Protein AF-A0AAV8W2C3-F1 (afdb_monomer_lite)

Sequence (269 aa):
MAPGVILVRCALLLMLLPLCRARSKSESPAANNFQVVFINMANNSYRTVYAFAREMYPKTVKTDIQYGTAGFRTRATNLEYVMYRMGLLAVLRARYKKAVIGVMITASHNPEPDNGVKLVDPHGEMLEQSWEAWATKFANVADNKLEDTINELIKEYNITNMNDRVEILVGKDTRPSSPHLAKSVMDGVLALSGKPIDFGIVTTPQLHYFVVCRNTRGVYGHPSEDGYYKKLTTAFKKIRGSNFTNGNYTNRLAYDGANGVGAKKGQVP

pLDDT: mean 83.83, std 23.49, range [25.92, 98.88]

Foldseek 3Di:
DDDDDDDDDDDDDDDDDDDDDDDDDDDDDPPPPPPPPDDDPPDPDLVVLLVCLCPPPAQPDQDFFAQDPAGTKDFLVRCLSLLLLVLQLQLLLCLLLVAEKEKEKAPVPDDLRMIGIFIADQQLDGPDPVCSVLSRCSNNDHSVCNVVSSVVSCVVSVRPPLVDAHEYEYEYKDRPSTVSSSVSSCNSNVSSNYHYDYLYHDDSVLRSQLSNCRRVVQPSWDSHLVGVCCVVVVVVCVVCDPDCADVPDHVDDDDDCVPMSSVVSVPDD

Secondary structure (DSSP, 8-state):
----------------PPPP--------TTSTTSS-S-S---S--THHHHHHHHHHS-----S----BTTBEEEEGGG-HHHHHHHHHHHHHHHHHHTS-EEEEE--TTS-TTEEEEEEE-TTSPBPPHHHHHHHHHHHHS-GGGHHHHHHHHHHHTT---TTS--EEEEEE-S-TTHHHHHHHHHHHHHHTT-EEEEEEE--HHHHHHHHHHHHTTTSS--SSHHHHHHHHHHHHHHHH-S-S-BTTB-S------TTSHHHHHHS--

InterPro domains:
  IPR005844 Alpha-D-phosphohexomutase, alpha/beta/alpha domain I [PF02878] (94-133)
  IPR005844 Alpha-D-phosphohexomutase, alpha/beta/alpha domain I [PF02878] (163-215)
  IPR016055 Alpha-D-phosphohexomutase, alpha/beta/alpha I/II/III [SSF53738] (55-146)
  IPR016055 Alpha-D-phosphohexomutase, alpha/beta/alpha I/II/III [SSF53738] (124-241)
  IPR016066 Alpha-D-phosphohexomutase, conserved site [PS00710] (102-111)

Radius of gyration: 22.87 Å; chains: 1; bounding box: 63×59×68 Å

Structure (mmCIF, N/CA/C/O backbone):
data_AF-A0AAV8W2C3-F1
#
_entry.id   AF-A0AAV8W2C3-F1
#
loop_
_atom_site.group_PDB
_atom_site.id
_atom_site.type_symbol
_atom_site.label_atom_id
_atom_site.label_alt_id
_atom_site.label_comp_id
_atom_site.label_asym_id
_atom_site.label_entity_id
_atom_site.label_seq_id
_atom_site.pdbx_PDB_ins_code
_atom_site.Cartn_x
_atom_site.Cartn_y
_atom_site.Cartn_z
_atom_site.occupancy
_atom_site.B_iso_or_equiv
_atom_site.auth_seq_id
_atom_site.auth_comp_id
_atom_site.auth_asym_id
_atom_site.auth_atom_id
_atom_site.pdbx_PDB_model_num
ATOM 1 N N . MET A 1 1 ? 40.815 -19.827 33.844 1.00 40.56 1 MET A N 1
ATOM 2 C CA . MET A 1 1 ? 39.655 -18.955 33.560 1.00 40.56 1 MET A CA 1
ATOM 3 C C . MET A 1 1 ? 38.747 -19.695 32.597 1.00 40.56 1 MET A C 1
ATOM 5 O O . MET A 1 1 ? 39.234 -20.183 31.587 1.00 40.56 1 MET A O 1
ATOM 9 N N . ALA A 1 2 ? 37.489 -19.888 32.988 1.00 30.86 2 ALA A N 1
ATOM 10 C CA . ALA A 1 2 ? 36.480 -20.622 32.230 1.00 30.86 2 ALA A CA 1
ATOM 11 C C . ALA A 1 2 ? 36.036 -19.859 30.952 1.00 30.86 2 ALA A C 1
ATOM 13 O O . ALA A 1 2 ? 36.289 -18.657 30.858 1.00 30.86 2 ALA A O 1
ATOM 14 N N . PRO A 1 3 ? 35.410 -20.551 29.979 1.00 43.41 3 PRO A N 1
ATOM 15 C CA . PRO A 1 3 ? 35.260 -20.127 28.586 1.00 43.41 3 PRO A CA 1
ATOM 16 C C . PRO A 1 3 ? 33.881 -19.511 28.279 1.00 43.41 3 PRO A C 1
ATOM 18 O O . PRO A 1 3 ? 32.925 -19.701 29.025 1.00 43.41 3 PRO A O 1
ATOM 21 N N . GLY A 1 4 ? 33.755 -18.835 27.132 1.00 29.20 4 GLY A N 1
ATOM 22 C CA . GLY A 1 4 ? 32.479 -18.352 26.591 1.00 29.20 4 GLY A CA 1
ATOM 23 C C . GLY A 1 4 ? 32.342 -18.694 25.109 1.00 29.20 4 GLY A C 1
ATOM 24 O O . GLY A 1 4 ? 32.681 -17.885 24.252 1.00 29.20 4 GLY A O 1
ATOM 25 N N . VAL A 1 5 ? 31.864 -19.904 24.810 1.00 33.84 5 VAL A N 1
ATOM 26 C CA . VAL A 1 5 ? 31.468 -20.336 23.460 1.00 33.84 5 VAL A CA 1
ATOM 27 C C . VAL A 1 5 ? 29.953 -20.185 23.357 1.00 33.84 5 VAL A C 1
ATOM 29 O O . VAL A 1 5 ? 29.208 -20.859 24.067 1.00 33.84 5 VAL A O 1
ATOM 32 N N . ILE A 1 6 ? 29.497 -19.280 22.491 1.00 30.14 6 ILE A N 1
ATOM 33 C CA . ILE A 1 6 ? 28.076 -19.069 22.200 1.00 30.14 6 ILE A CA 1
ATOM 34 C C . ILE A 1 6 ? 27.626 -20.116 21.179 1.00 30.14 6 ILE A C 1
ATOM 36 O O . ILE A 1 6 ? 28.132 -20.193 20.060 1.00 30.14 6 ILE A O 1
ATOM 40 N N . LEU A 1 7 ? 26.670 -20.935 21.609 1.00 26.36 7 LEU A N 1
ATOM 41 C CA . LEU A 1 7 ? 26.067 -22.031 20.868 1.00 26.36 7 LEU A CA 1
ATOM 42 C C . LEU A 1 7 ? 25.092 -21.487 19.806 1.00 26.36 7 LEU A C 1
ATOM 44 O O . LEU A 1 7 ? 24.036 -20.945 20.131 1.00 26.36 7 LEU A O 1
ATOM 48 N N . VAL A 1 8 ? 25.423 -21.677 18.531 1.00 29.45 8 VAL A N 1
ATOM 49 C CA . VAL A 1 8 ? 24.505 -21.504 17.397 1.00 29.45 8 VAL A CA 1
ATOM 50 C C . VAL A 1 8 ? 23.557 -22.705 17.366 1.00 29.45 8 VAL A C 1
ATOM 52 O O . VAL A 1 8 ? 23.970 -23.816 17.044 1.00 29.45 8 VAL A O 1
ATOM 55 N N . ARG A 1 9 ? 22.273 -22.510 17.688 1.00 27.95 9 ARG A N 1
ATOM 56 C CA . ARG A 1 9 ? 21.230 -23.515 17.424 1.00 27.95 9 ARG A CA 1
ATOM 57 C C . ARG A 1 9 ? 20.623 -23.288 16.040 1.00 27.95 9 ARG A C 1
ATOM 59 O O . ARG A 1 9 ? 19.659 -22.549 15.883 1.00 27.95 9 ARG A O 1
ATOM 66 N N . CYS A 1 10 ? 21.194 -23.976 15.055 1.00 27.70 10 CYS A N 1
ATOM 67 C CA . CYS A 1 10 ? 20.501 -24.415 13.847 1.00 27.70 10 CYS A CA 1
ATOM 68 C C . CYS A 1 10 ? 19.882 -25.795 14.122 1.00 27.70 10 CYS A C 1
ATOM 70 O O . CYS A 1 10 ? 20.614 -26.745 14.379 1.00 27.70 10 CYS A O 1
ATOM 72 N N . ALA A 1 11 ? 18.556 -25.914 14.062 1.00 29.22 11 ALA A N 1
ATOM 73 C CA . ALA A 1 11 ? 17.844 -27.179 13.854 1.00 29.22 11 ALA A CA 1
ATOM 74 C C . ALA A 1 11 ? 16.453 -26.830 13.290 1.00 29.22 11 ALA A C 1
ATOM 76 O O . ALA A 1 11 ? 15.662 -26.175 13.958 1.00 29.22 11 ALA A O 1
ATOM 77 N N . LEU A 1 12 ? 16.260 -26.949 11.976 1.00 28.77 12 LEU A N 1
ATOM 78 C CA . LEU A 1 12 ? 15.702 -28.127 11.298 1.00 28.77 12 LEU A CA 1
ATOM 79 C C . LEU A 1 12 ? 14.193 -28.287 11.572 1.00 28.77 12 LEU A C 1
ATOM 81 O O . LEU A 1 12 ? 13.792 -28.855 12.581 1.00 28.77 12 LEU A O 1
ATOM 85 N N . LEU A 1 13 ? 13.359 -27.822 10.637 1.00 25.92 13 LEU A N 1
ATOM 86 C CA . LEU A 1 13 ? 11.957 -28.235 10.543 1.00 25.92 13 LEU A CA 1
ATOM 87 C C . LEU A 1 13 ? 11.650 -28.599 9.084 1.00 25.92 13 LEU A C 1
ATOM 89 O O . LEU A 1 13 ? 11.197 -27.782 8.286 1.00 25.92 13 LEU A O 1
ATOM 93 N N . LEU A 1 14 ? 11.975 -29.844 8.741 1.00 29.61 14 LEU A N 1
ATOM 94 C CA . LEU A 1 14 ? 11.527 -30.541 7.541 1.00 29.61 14 LEU A CA 1
ATOM 95 C C . LEU A 1 14 ? 10.362 -31.449 7.953 1.00 29.61 14 LEU A C 1
ATOM 97 O O . LEU A 1 14 ? 10.526 -32.252 8.860 1.00 29.61 14 LEU A O 1
ATOM 101 N N . MET A 1 15 ? 9.242 -31.296 7.238 1.00 28.55 15 MET A N 1
ATOM 102 C CA . MET A 1 15 ? 8.177 -32.277 6.974 1.00 28.55 15 MET A CA 1
ATOM 103 C C . MET A 1 15 ? 7.511 -32.987 8.166 1.00 28.55 15 MET A C 1
ATOM 105 O O . MET A 1 15 ? 8.149 -33.726 8.898 1.00 28.55 15 MET A O 1
ATOM 109 N N . LEU A 1 16 ? 6.177 -32.890 8.244 1.00 30.34 16 LEU A N 1
ATOM 110 C CA . LEU A 1 16 ? 5.272 -34.050 8.162 1.00 30.34 16 LEU A CA 1
ATOM 111 C C . LEU A 1 16 ? 3.797 -33.592 8.126 1.00 30.34 16 LEU A C 1
ATOM 113 O O . LEU A 1 16 ? 3.342 -32.798 8.945 1.00 30.34 16 LEU A O 1
ATOM 117 N N . LEU A 1 17 ? 3.074 -34.102 7.126 1.00 28.89 17 LEU A N 1
ATOM 118 C CA . LEU A 1 17 ? 1.616 -34.042 6.956 1.00 28.89 17 LEU A CA 1
ATOM 119 C C . LEU A 1 17 ? 0.898 -34.809 8.088 1.00 28.89 17 LEU A C 1
ATOM 121 O O . LEU A 1 17 ? 1.463 -35.782 8.591 1.00 28.89 17 LEU A O 1
ATOM 125 N N . PRO A 1 18 ? -0.358 -34.478 8.452 1.00 35.47 18 PRO A N 1
ATOM 126 C CA . PRO A 1 18 ? -1.084 -35.241 9.457 1.00 35.47 18 PRO A CA 1
ATOM 127 C C . PRO A 1 18 ? -1.828 -36.430 8.829 1.00 35.47 18 PRO A C 1
ATOM 129 O O . PRO A 1 18 ? -2.772 -36.260 8.057 1.00 35.47 18 PRO A O 1
ATOM 132 N N . LEU A 1 19 ? -1.431 -37.644 9.219 1.00 29.66 19 LEU A N 1
ATOM 133 C CA . LEU A 1 19 ? -2.286 -38.829 9.178 1.00 29.66 19 LEU A CA 1
ATOM 134 C C . LEU A 1 19 ? -3.093 -38.915 10.479 1.00 29.66 19 LEU A C 1
ATOM 136 O O . LEU A 1 19 ? -2.596 -38.698 11.581 1.00 29.66 19 LEU A O 1
ATOM 140 N N . CYS A 1 20 ? -4.370 -39.223 10.312 1.00 29.64 20 CYS A N 1
ATOM 141 C CA . CYS A 1 20 ? -5.397 -39.314 11.335 1.00 29.64 20 CYS A CA 1
ATOM 142 C C . CYS A 1 20 ? -5.244 -40.583 12.203 1.00 29.64 20 CYS A C 1
ATOM 144 O O . CYS A 1 20 ? -5.208 -41.678 11.644 1.00 29.64 20 CYS A O 1
ATOM 146 N N . ARG A 1 21 ? -5.256 -40.472 13.545 1.00 29.25 21 ARG A N 1
ATOM 147 C CA . ARG A 1 21 ? -5.971 -41.405 14.453 1.00 29.25 21 ARG A CA 1
ATOM 148 C C . ARG A 1 21 ? -5.971 -40.941 15.915 1.00 29.25 21 ARG A C 1
ATOM 150 O O . ARG A 1 21 ? -4.997 -40.400 16.420 1.00 29.25 21 ARG A O 1
ATOM 157 N N . ALA A 1 22 ? -7.094 -41.197 16.579 1.00 32.50 22 ALA A N 1
ATOM 158 C CA . ALA A 1 22 ? -7.421 -40.832 17.953 1.00 32.50 22 ALA A CA 1
ATOM 159 C C . ALA A 1 22 ? -6.888 -41.818 19.016 1.00 32.50 22 ALA A C 1
ATOM 161 O O . ALA A 1 22 ? -6.968 -43.025 18.792 1.00 32.50 22 ALA A O 1
ATOM 162 N N . ARG A 1 23 ? -6.499 -41.316 20.207 1.00 29.81 23 ARG A N 1
ATOM 163 C CA . ARG A 1 23 ? -6.947 -41.807 21.540 1.00 29.81 23 ARG A CA 1
ATOM 164 C C . ARG A 1 23 ? -6.379 -41.003 22.735 1.00 29.81 23 ARG A C 1
ATOM 166 O O . ARG A 1 23 ? -5.178 -40.885 22.902 1.00 29.81 23 ARG A O 1
ATOM 173 N N . SER A 1 24 ? -7.319 -40.498 23.541 1.00 31.86 24 SER A N 1
ATOM 174 C CA . SER A 1 24 ? -7.427 -40.353 25.014 1.00 31.86 24 SER A CA 1
ATOM 175 C C . SER A 1 24 ? -6.227 -40.188 25.987 1.00 31.86 24 SER A C 1
ATOM 177 O O . SER A 1 24 ? -5.492 -41.143 26.216 1.00 31.86 24 SER A O 1
ATOM 179 N N . LYS A 1 25 ? -6.343 -39.079 26.757 1.00 33.38 25 LYS A N 1
ATOM 180 C CA . LYS A 1 25 ? -6.216 -38.839 28.230 1.00 33.38 25 LYS A CA 1
ATOM 181 C C . LYS A 1 25 ? -4.867 -38.454 28.900 1.00 33.38 25 LYS A C 1
ATOM 183 O O . LYS A 1 25 ? -3.906 -39.204 28.823 1.00 33.38 25 LYS A O 1
ATOM 188 N N . SER A 1 26 ? -4.971 -37.342 29.676 1.00 30.14 26 SER A N 1
ATOM 189 C CA . SER A 1 26 ? -4.211 -36.841 30.869 1.00 30.14 26 SER A CA 1
ATOM 190 C C . SER A 1 26 ? -2.708 -36.547 30.690 1.00 30.14 26 SER A C 1
ATOM 192 O O . SER A 1 26 ? -2.010 -37.406 30.186 1.00 30.14 26 SER A O 1
ATOM 194 N N . GLU A 1 27 ? -2.083 -35.413 31.055 1.00 30.78 27 GLU A N 1
ATOM 195 C CA . GLU A 1 27 ? -2.281 -34.347 32.066 1.00 30.78 27 GLU A CA 1
ATOM 196 C C . GLU A 1 27 ? -1.402 -33.106 31.724 1.00 30.78 27 GLU A C 1
ATOM 198 O O . GLU A 1 27 ? -0.325 -33.276 31.156 1.00 30.78 27 GLU A O 1
ATOM 203 N N . SER A 1 28 ? -1.830 -31.885 32.108 1.00 28.81 28 SER A N 1
ATOM 204 C CA . SER A 1 28 ? -1.008 -30.719 32.555 1.00 28.81 28 SER A CA 1
ATOM 205 C C . SER A 1 28 ? -1.807 -29.393 32.444 1.00 28.81 28 SER A C 1
ATOM 207 O O . SER A 1 28 ? -2.224 -29.045 31.337 1.00 28.81 28 SER A O 1
ATOM 209 N N . PRO A 1 29 ? -2.022 -28.602 33.524 1.00 33.47 29 PRO A N 1
ATOM 210 C CA . PRO A 1 29 ? -2.850 -27.384 33.469 1.00 33.47 29 PRO A CA 1
ATOM 211 C C . PRO A 1 29 ? -2.155 -26.134 32.897 1.00 33.47 29 PRO A C 1
ATOM 213 O O . PRO A 1 29 ? -2.794 -25.093 32.772 1.00 33.47 29 PRO A O 1
ATOM 216 N N . ALA A 1 30 ? -0.866 -26.187 32.554 1.00 37.69 30 ALA A N 1
ATOM 217 C CA . ALA A 1 30 ? -0.085 -24.979 32.252 1.00 37.69 30 ALA A CA 1
ATOM 218 C C . ALA A 1 30 ? 0.034 -24.637 30.752 1.00 37.69 30 ALA A C 1
ATOM 220 O O . ALA A 1 30 ? 0.550 -23.578 30.405 1.00 37.69 30 ALA A O 1
ATOM 221 N N . ALA A 1 31 ? -0.464 -25.495 29.855 1.00 34.53 31 ALA A N 1
ATOM 222 C CA . ALA A 1 31 ? -0.378 -25.302 28.401 1.00 34.53 31 ALA A CA 1
ATOM 223 C C . ALA A 1 31 ? -1.684 -24.791 27.750 1.00 34.53 31 ALA A C 1
ATOM 225 O O . ALA A 1 31 ? -1.717 -24.531 26.550 1.00 34.53 31 ALA A O 1
ATOM 226 N N . ASN A 1 32 ? -2.755 -24.600 28.530 1.00 31.56 32 ASN A N 1
ATOM 227 C CA . ASN A 1 32 ? -4.091 -24.278 28.006 1.00 31.56 32 ASN A CA 1
ATOM 228 C C . ASN A 1 32 ? -4.398 -22.779 27.847 1.00 31.56 32 ASN A C 1
ATOM 230 O O . ASN A 1 32 ? -5.468 -22.438 27.352 1.00 31.56 32 ASN A O 1
ATOM 234 N N . ASN A 1 33 ? -3.475 -21.872 28.178 1.00 34.91 33 ASN A N 1
ATOM 235 C CA . ASN A 1 33 ? -3.727 -20.427 28.051 1.00 34.91 33 ASN A CA 1
ATOM 236 C C . ASN A 1 33 ? -3.366 -19.822 26.685 1.00 34.91 33 ASN A C 1
ATOM 238 O O . ASN A 1 33 ? -3.569 -18.628 26.490 1.00 34.91 33 ASN A O 1
ATOM 242 N N . PHE A 1 34 ? -2.884 -20.616 25.722 1.00 35.97 34 PHE A N 1
ATOM 243 C CA . PHE A 1 34 ? -2.578 -20.118 24.371 1.00 35.97 34 PHE A CA 1
ATOM 244 C C . PHE A 1 34 ? -3.504 -20.662 23.270 1.00 35.97 34 PHE A C 1
ATOM 246 O O . PHE A 1 34 ? -3.383 -20.263 22.115 1.00 35.97 34 PHE A O 1
ATOM 253 N N . GLN A 1 35 ? -4.454 -21.546 23.606 1.00 32.91 35 GLN A N 1
ATOM 254 C CA . GLN A 1 35 ? -5.259 -22.269 22.609 1.00 32.91 35 GLN A CA 1
ATOM 255 C C . GLN A 1 35 ? -6.783 -22.160 22.802 1.00 32.91 35 GLN A C 1
ATOM 257 O O . GLN A 1 35 ? -7.538 -22.837 22.111 1.00 32.91 35 GLN A O 1
ATOM 262 N N . VAL A 1 36 ? -7.258 -21.267 23.680 1.00 35.47 36 VAL A N 1
ATOM 263 C CA . VAL A 1 36 ? -8.694 -21.124 24.021 1.00 35.47 36 VAL A CA 1
ATOM 264 C C . VAL A 1 36 ? -9.287 -19.764 23.598 1.00 35.47 36 VAL A C 1
ATOM 266 O O . VAL A 1 36 ? -10.302 -19.330 24.123 1.00 35.47 36 VAL A O 1
ATOM 269 N N . VAL A 1 37 ? -8.714 -19.079 22.599 1.00 38.28 37 VAL A N 1
ATOM 270 C CA . VAL A 1 37 ? -9.299 -17.818 22.064 1.00 38.28 37 VAL A CA 1
ATOM 271 C C . VAL A 1 37 ? -10.055 -18.012 20.736 1.00 38.28 37 VAL A C 1
ATOM 273 O O . VAL A 1 37 ? -10.617 -17.069 20.192 1.00 38.28 37 VAL A O 1
ATOM 276 N N . PHE A 1 38 ? -10.164 -19.237 20.217 1.00 43.31 38 PHE A N 1
ATOM 277 C CA . PHE A 1 38 ? -10.821 -19.488 18.926 1.00 43.31 38 PHE A CA 1
ATOM 278 C C . PHE A 1 38 ? -12.031 -20.415 19.025 1.00 43.31 38 PHE A C 1
ATOM 280 O O . PHE A 1 38 ? -12.010 -21.482 18.427 1.00 43.31 38 PHE A O 1
ATOM 287 N N . ILE A 1 39 ? -13.100 -20.021 19.729 1.00 39.75 39 ILE A N 1
ATOM 288 C CA . ILE A 1 39 ? -14.430 -20.633 19.535 1.00 39.75 39 ILE A CA 1
ATOM 289 C C . ILE A 1 39 ? -15.544 -19.574 19.690 1.00 39.75 39 ILE A C 1
ATOM 291 O O . ILE A 1 39 ? -15.599 -18.867 20.691 1.00 39.75 39 ILE A O 1
ATOM 295 N N . ASN A 1 40 ? -16.451 -19.545 18.700 1.00 31.89 40 ASN A N 1
ATOM 296 C CA . ASN A 1 40 ? -17.734 -18.821 18.595 1.00 31.89 40 ASN A CA 1
ATOM 297 C C . ASN A 1 40 ? -17.733 -17.317 18.240 1.00 31.89 40 ASN A C 1
ATOM 299 O O . ASN A 1 40 ? -18.141 -16.465 19.025 1.00 31.89 40 ASN A O 1
ATOM 303 N N . MET A 1 41 ? -17.442 -17.003 16.969 1.00 42.09 41 MET A N 1
ATOM 304 C CA . MET A 1 41 ? -17.760 -15.710 16.329 1.00 42.09 41 MET A CA 1
ATOM 305 C C . MET A 1 41 ? -19.190 -15.679 15.754 1.00 42.09 41 MET A C 1
ATOM 307 O O . MET A 1 41 ? -19.393 -15.393 14.579 1.00 42.09 41 MET A O 1
ATOM 311 N N . ALA A 1 42 ? -20.194 -16.006 16.572 1.00 37.44 42 ALA A N 1
ATOM 312 C CA . ALA A 1 42 ? -21.607 -15.854 16.192 1.00 37.44 42 ALA A CA 1
ATOM 313 C C . ALA A 1 42 ? -22.215 -14.514 16.657 1.00 37.44 42 ALA A C 1
ATOM 315 O O . ALA A 1 42 ? -23.348 -14.204 16.312 1.00 37.44 42 ALA A O 1
ATOM 316 N N . ASN A 1 43 ? -21.450 -13.691 17.382 1.00 41.22 43 ASN A N 1
ATOM 317 C CA . ASN A 1 43 ? -21.789 -12.305 17.693 1.00 41.22 43 ASN A CA 1
ATOM 318 C C . ASN A 1 43 ? -20.620 -11.418 17.248 1.00 41.22 43 ASN A C 1
ATOM 320 O O . ASN A 1 43 ? -19.521 -11.555 17.782 1.00 41.22 43 ASN A O 1
ATOM 324 N N . ASN A 1 44 ? -20.865 -10.543 16.264 1.00 52.12 44 ASN A N 1
ATOM 325 C CA . ASN A 1 44 ? -19.940 -9.588 15.625 1.00 52.12 44 ASN A CA 1
ATOM 326 C C . ASN A 1 44 ? -19.371 -8.538 16.597 1.00 52.12 44 ASN A C 1
ATOM 328 O O . ASN A 1 44 ? -19.504 -7.335 16.395 1.00 52.12 44 ASN A O 1
ATOM 332 N N . SER A 1 45 ? -18.746 -8.963 17.685 1.00 58.62 45 SER A N 1
ATOM 333 C CA . SER A 1 45 ? -18.009 -8.056 18.539 1.00 58.62 45 SER A CA 1
ATOM 334 C C . SER A 1 45 ? -16.565 -8.065 18.072 1.00 58.62 45 SER A C 1
ATOM 336 O O . SER A 1 45 ? -15.784 -8.930 18.463 1.00 58.62 45 SER A O 1
ATOM 338 N N . TYR A 1 46 ? -16.177 -7.077 17.261 1.00 69.81 46 TYR A N 1
ATOM 339 C CA . TYR A 1 46 ? -14.765 -6.853 16.935 1.00 69.81 46 TYR A CA 1
ATOM 340 C C . TYR A 1 46 ? -13.985 -6.312 18.156 1.00 69.81 46 TYR A C 1
ATOM 342 O O . TYR A 1 46 ? -12.902 -5.761 18.008 1.00 69.81 46 TYR A O 1
ATOM 350 N N . ARG A 1 47 ? -14.493 -6.503 19.385 1.00 70.19 47 ARG A N 1
ATOM 351 C CA . ARG A 1 47 ? -13.882 -6.117 20.665 1.00 70.19 47 ARG A CA 1
ATOM 352 C C . ARG A 1 47 ? -12.399 -6.445 20.745 1.00 70.19 47 ARG A C 1
ATOM 354 O O . ARG A 1 47 ? -11.632 -5.603 21.195 1.00 70.19 47 ARG A O 1
ATOM 361 N N . THR A 1 48 ? -11.988 -7.621 20.275 1.00 72.62 48 THR A N 1
ATOM 362 C CA . THR A 1 48 ? -10.574 -8.025 20.273 1.00 72.62 48 THR A CA 1
ATOM 363 C C . THR A 1 48 ? -9.727 -7.164 19.334 1.00 72.62 48 THR A C 1
ATOM 365 O O . THR A 1 48 ? -8.605 -6.814 19.683 1.00 72.62 48 THR A O 1
ATOM 368 N N . VAL A 1 49 ? -10.275 -6.753 18.183 1.00 77.38 49 VAL A N 1
ATOM 369 C CA . VAL A 1 49 ? -9.637 -5.808 17.249 1.00 77.38 49 VAL A CA 1
ATOM 370 C C . VAL A 1 49 ? -9.392 -4.475 17.948 1.00 77.38 49 VAL A C 1
ATOM 372 O O . VAL A 1 49 ? -8.279 -3.964 17.914 1.00 77.38 49 VAL A O 1
ATOM 375 N N . TYR A 1 50 ? -10.396 -3.933 18.641 1.00 76.25 50 TYR A N 1
AT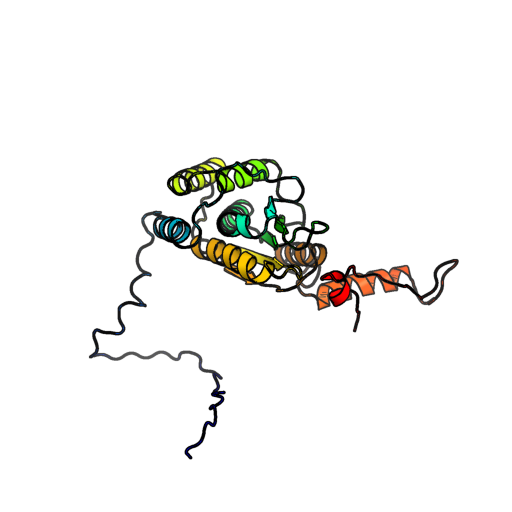OM 376 C CA . TYR A 1 50 ? -10.276 -2.627 19.302 1.00 76.25 50 TYR A CA 1
ATOM 377 C C . TYR A 1 50 ? -9.414 -2.650 20.553 1.00 76.25 50 TYR A C 1
ATOM 379 O O . TYR A 1 50 ? -8.665 -1.704 20.776 1.00 76.25 50 TYR A O 1
ATOM 387 N N . ALA A 1 51 ? -9.518 -3.697 21.371 1.00 79.31 51 ALA A N 1
ATOM 388 C CA . ALA A 1 51 ? -8.663 -3.863 22.540 1.00 79.31 51 ALA A CA 1
ATOM 389 C C . ALA A 1 51 ? -7.193 -3.886 22.105 1.00 79.31 51 ALA A C 1
ATOM 391 O O . ALA A 1 51 ? -6.390 -3.100 22.598 1.00 79.31 51 ALA A O 1
ATOM 392 N N . PHE A 1 52 ? -6.884 -4.676 21.074 1.00 82.19 52 PHE A N 1
ATOM 393 C CA . PHE A 1 52 ? -5.548 -4.740 20.500 1.00 82.19 52 PHE A CA 1
ATOM 394 C C . PHE A 1 52 ? -5.104 -3.404 19.887 1.00 82.19 52 PHE A C 1
ATOM 396 O O . PHE A 1 52 ? -3.987 -2.961 20.139 1.00 82.19 52 PHE A O 1
ATOM 403 N N . ALA A 1 53 ? -5.976 -2.722 19.135 1.00 81.38 53 ALA A N 1
ATOM 404 C CA . ALA A 1 53 ? -5.695 -1.395 18.584 1.00 81.38 53 ALA A CA 1
ATOM 405 C C . ALA A 1 53 ? -5.338 -0.385 19.682 1.00 81.38 53 ALA A C 1
ATOM 407 O O . ALA A 1 53 ? -4.348 0.326 19.573 1.00 81.38 53 ALA A O 1
ATOM 408 N N . ARG A 1 54 ? -6.129 -0.344 20.757 1.00 84.81 54 ARG A N 1
ATOM 409 C CA . ARG A 1 54 ? -5.949 0.583 21.880 1.00 84.81 54 ARG A CA 1
ATOM 410 C C . ARG A 1 54 ? -4.674 0.334 22.666 1.00 84.81 54 ARG A C 1
ATOM 412 O O . ARG A 1 54 ? -4.060 1.290 23.122 1.00 84.81 54 ARG A O 1
ATOM 419 N N . GLU A 1 55 ? -4.321 -0.928 22.870 1.00 88.19 55 GLU A N 1
ATOM 420 C CA . GLU A 1 55 ? -3.160 -1.299 23.677 1.00 88.19 55 GLU A CA 1
ATOM 421 C C . GLU A 1 55 ? -1.859 -1.206 22.879 1.00 88.19 55 GLU A C 1
ATOM 423 O O . GLU A 1 55 ? -0.874 -0.667 23.376 1.00 88.19 55 GLU A O 1
ATOM 428 N N . MET A 1 56 ? -1.857 -1.694 21.636 1.00 92.06 56 MET A N 1
ATOM 429 C CA . MET A 1 56 ? -0.639 -1.807 20.827 1.00 92.06 56 MET A CA 1
ATOM 430 C C . MET A 1 56 ? -0.405 -0.606 19.915 1.00 92.06 56 MET A C 1
ATOM 432 O O . MET A 1 56 ? 0.738 -0.310 19.583 1.00 92.06 56 MET A O 1
ATOM 436 N N . TYR A 1 57 ? -1.475 0.070 19.494 1.00 94.88 57 TYR A N 1
ATOM 437 C CA . TYR A 1 57 ? -1.436 1.138 18.496 1.00 94.88 57 TYR A CA 1
ATOM 438 C C . TYR A 1 57 ? -2.314 2.341 18.894 1.00 94.88 57 TYR A C 1
ATOM 440 O O . TYR A 1 57 ? -3.162 2.765 18.099 1.00 94.88 57 TYR A O 1
ATOM 448 N N . PRO A 1 58 ? -2.149 2.901 20.111 1.00 94.62 58 PRO A N 1
ATOM 449 C CA . PRO A 1 58 ? -2.974 4.010 20.580 1.00 94.62 58 PRO A CA 1
ATOM 450 C C . PRO A 1 58 ? -2.820 5.237 19.678 1.00 94.62 58 PRO A C 1
ATOM 452 O O . PRO A 1 58 ? -1.727 5.537 19.185 1.00 94.62 58 PRO A O 1
ATOM 455 N N . LYS A 1 59 ? -3.897 6.009 19.493 1.00 94.25 59 LYS A N 1
ATOM 456 C CA . LYS A 1 59 ? -3.809 7.292 18.785 1.00 94.25 59 LYS A CA 1
ATOM 457 C C . LYS A 1 59 ? -2.991 8.282 19.612 1.00 94.25 59 LYS A C 1
ATOM 459 O O . LYS A 1 59 ? -3.475 8.864 20.579 1.00 94.25 59 LYS A O 1
ATOM 464 N N . THR A 1 60 ? -1.753 8.514 19.193 1.00 90.44 60 THR A N 1
ATOM 465 C CA . THR A 1 60 ? -0.817 9.428 19.869 1.00 90.44 60 THR A CA 1
ATOM 466 C C . THR A 1 60 ? -0.926 10.873 19.381 1.00 90.44 60 THR A C 1
ATOM 468 O O . THR A 1 60 ? -0.578 11.808 20.102 1.00 90.44 60 THR A O 1
ATOM 471 N N . VAL A 1 61 ? -1.435 11.081 18.165 1.00 91.38 61 VAL A N 1
ATOM 472 C CA . VAL A 1 61 ? -1.492 12.398 17.521 1.00 91.38 61 VAL A CA 1
ATOM 473 C C . VAL A 1 61 ? -2.844 13.060 17.782 1.00 91.38 61 VAL A C 1
ATOM 475 O O . VAL A 1 61 ? -3.901 12.487 17.507 1.00 91.38 61 VAL A O 1
ATOM 478 N N . LYS A 1 62 ? -2.819 14.289 18.312 1.00 89.69 62 LYS A N 1
ATOM 479 C CA . LYS A 1 62 ? -4.036 15.067 18.608 1.00 89.69 62 LYS A CA 1
ATOM 480 C C . LYS A 1 62 ? -4.584 15.809 17.394 1.00 89.69 62 LYS A C 1
ATOM 482 O O . LYS A 1 62 ? -5.794 15.943 17.283 1.00 89.69 62 LYS A O 1
ATOM 487 N N . THR A 1 63 ? -3.705 16.285 16.518 1.00 91.50 63 THR A N 1
ATOM 488 C CA . THR A 1 63 ? -4.085 16.986 15.290 1.00 91.50 63 THR A CA 1
ATOM 489 C C . THR A 1 63 ? -4.613 16.015 14.249 1.00 91.50 63 THR A C 1
ATOM 491 O O . THR A 1 63 ? -4.107 14.897 14.129 1.00 91.50 63 THR A O 1
ATOM 494 N N . ASP A 1 64 ? -5.579 16.471 13.466 1.00 92.31 64 ASP A N 1
ATOM 495 C CA . ASP A 1 64 ? -6.098 15.686 12.358 1.00 92.31 64 ASP A CA 1
ATOM 496 C C . ASP A 1 64 ? -5.060 15.559 11.241 1.00 92.31 64 ASP A C 1
ATOM 498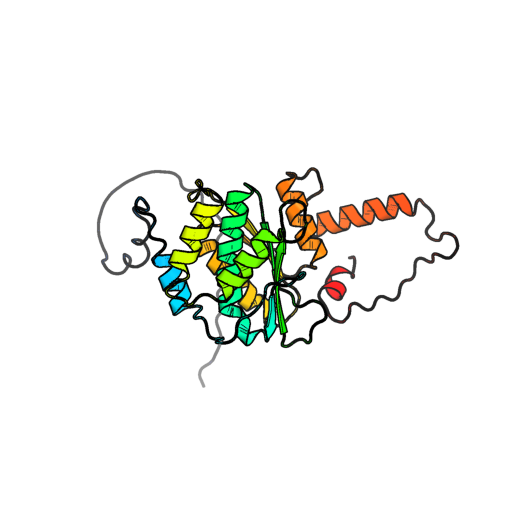 O O . ASP A 1 64 ? -4.290 16.478 10.952 1.00 92.31 64 ASP A O 1
ATOM 502 N N . ILE A 1 65 ? -5.051 14.391 10.609 1.00 94.50 65 ILE A N 1
ATOM 503 C CA . ILE A 1 65 ? -4.252 14.079 9.430 1.00 94.50 65 ILE A CA 1
ATOM 504 C C . ILE A 1 65 ? -5.179 13.734 8.269 1.00 94.50 65 ILE A C 1
ATOM 506 O O . ILE A 1 65 ? -6.187 13.054 8.444 1.00 94.50 65 ILE A O 1
ATOM 510 N N . GLN A 1 66 ? -4.844 14.196 7.070 1.00 95.50 66 GLN A N 1
ATOM 511 C CA . GLN A 1 66 ? -5.672 13.996 5.884 1.00 95.50 66 GLN A CA 1
ATOM 512 C C . GLN A 1 66 ? -5.073 12.932 4.966 1.00 95.50 66 GLN A C 1
ATOM 514 O O . GLN A 1 66 ? -3.864 12.916 4.722 1.00 95.50 66 GLN A O 1
ATOM 519 N N . TYR A 1 67 ? -5.929 12.061 4.434 1.00 93.44 67 TYR A N 1
ATOM 520 C CA . TYR A 1 67 ? -5.561 11.193 3.325 1.00 93.44 67 TYR A CA 1
ATOM 521 C C . TYR A 1 67 ? -5.568 12.040 2.049 1.00 93.44 67 TYR A C 1
ATOM 523 O O . TYR A 1 67 ? -6.624 12.459 1.583 1.00 93.44 67 TYR A O 1
ATOM 531 N N . GLY A 1 68 ? -4.382 12.369 1.538 1.00 89.12 68 GLY A N 1
ATOM 532 C CA . GLY A 1 68 ? -4.242 13.108 0.285 1.00 89.12 68 GLY A CA 1
ATOM 533 C C . GLY A 1 68 ? -4.199 12.181 -0.929 1.00 89.12 68 GLY A C 1
ATOM 534 O O . GLY A 1 68 ? -4.196 10.958 -0.798 1.00 89.12 68 GLY A O 1
ATOM 535 N N . THR A 1 69 ? -4.010 12.772 -2.111 1.00 79.62 69 THR A N 1
ATOM 536 C CA . THR A 1 69 ? -3.904 12.059 -3.403 1.00 79.62 69 THR A CA 1
ATOM 537 C C . THR A 1 69 ? -2.841 10.960 -3.433 1.00 79.62 69 THR A C 1
ATOM 539 O O . THR A 1 69 ? -2.878 10.073 -4.280 1.00 79.62 69 THR A O 1
ATOM 542 N N . ALA A 1 70 ? -1.862 11.014 -2.530 1.00 87.81 70 ALA A N 1
ATOM 543 C CA . ALA A 1 70 ? -0.792 10.034 -2.426 1.00 87.81 70 ALA A CA 1
ATOM 544 C C . ALA A 1 70 ? -0.760 9.302 -1.074 1.00 87.81 70 ALA A C 1
ATOM 546 O O . ALA A 1 70 ? 0.298 8.778 -0.700 1.00 87.81 70 ALA A O 1
ATOM 547 N N . GLY A 1 71 ? -1.903 9.269 -0.384 1.00 96.00 71 GLY A N 1
ATOM 548 C CA . GLY A 1 71 ? -2.096 8.674 0.932 1.00 96.00 71 GLY A CA 1
ATOM 549 C C . GLY A 1 71 ? -1.680 9.576 2.091 1.00 96.00 71 GLY A C 1
ATOM 550 O O . GLY A 1 71 ? -1.476 10.781 1.926 1.00 96.00 71 GLY A O 1
ATOM 551 N N . PHE A 1 72 ? -1.541 8.987 3.278 1.00 97.88 72 PHE A N 1
ATOM 552 C CA . PHE A 1 72 ? -1.007 9.686 4.447 1.00 97.88 72 PHE A CA 1
ATOM 553 C C . PHE A 1 72 ? 0.502 9.851 4.329 1.00 97.88 72 PHE A C 1
ATOM 555 O O . PHE A 1 72 ? 1.198 8.895 3.987 1.00 97.88 72 PHE A O 1
ATOM 562 N N . ARG A 1 73 ? 1.013 11.039 4.666 1.00 97.00 73 ARG A N 1
ATOM 563 C CA . ARG A 1 73 ? 2.451 11.324 4.757 1.00 97.00 73 ARG A CA 1
ATOM 564 C C . ARG A 1 73 ? 2.735 12.279 5.903 1.00 97.00 73 ARG A C 1
ATOM 566 O O . ARG A 1 73 ? 2.173 13.367 5.953 1.00 97.00 73 ARG A O 1
ATOM 573 N N . THR A 1 74 ? 3.597 11.862 6.817 1.00 96.25 74 THR A N 1
ATOM 574 C CA . THR A 1 74 ? 4.076 12.679 7.939 1.00 96.25 74 THR A CA 1
ATOM 575 C C . THR A 1 74 ? 5.285 11.985 8.574 1.00 96.25 74 THR A C 1
ATOM 577 O O . THR A 1 74 ? 5.770 10.973 8.062 1.00 96.25 74 THR A O 1
ATOM 580 N N . ARG A 1 75 ? 5.760 12.498 9.708 1.00 97.38 75 ARG A N 1
ATOM 581 C CA . ARG A 1 75 ? 6.816 11.885 10.516 1.00 97.38 75 ARG A CA 1
ATOM 582 C C . ARG A 1 75 ? 6.476 10.432 10.834 1.00 97.38 75 ARG A C 1
ATOM 584 O O . ARG A 1 75 ? 5.375 10.138 11.294 1.00 97.38 75 ARG A O 1
ATOM 591 N N . ALA A 1 76 ? 7.438 9.531 10.655 1.00 97.56 76 ALA A N 1
ATOM 592 C CA . ALA A 1 76 ? 7.239 8.100 10.888 1.00 97.56 76 ALA A CA 1
ATOM 593 C C . ALA A 1 76 ? 6.731 7.775 12.306 1.00 97.56 76 ALA A C 1
ATOM 595 O O . ALA A 1 76 ? 5.879 6.908 12.470 1.00 97.56 76 ALA A O 1
ATOM 596 N N . THR A 1 77 ? 7.183 8.534 13.309 1.00 96.62 77 THR A N 1
ATOM 597 C CA . THR A 1 77 ? 6.771 8.417 14.722 1.00 96.62 77 THR A CA 1
ATOM 598 C C . THR A 1 77 ? 5.279 8.659 14.959 1.00 96.62 77 THR A C 1
ATOM 600 O O . THR A 1 77 ? 4.750 8.298 16.003 1.00 96.62 77 THR A O 1
ATOM 603 N N . ASN A 1 78 ? 4.594 9.281 13.998 1.00 96.69 78 ASN A N 1
ATOM 604 C CA . ASN A 1 78 ? 3.188 9.657 14.090 1.00 96.69 78 ASN A CA 1
ATOM 605 C C . ASN A 1 78 ? 2.272 8.699 13.307 1.00 96.69 78 ASN A C 1
ATOM 607 O O . ASN A 1 78 ? 1.072 8.952 13.215 1.00 96.69 78 ASN A O 1
ATOM 611 N N . LEU A 1 79 ? 2.823 7.638 12.702 1.00 97.44 79 LEU A N 1
ATOM 612 C CA . LEU A 1 79 ? 2.110 6.802 11.732 1.00 97.44 79 LEU A CA 1
ATOM 613 C C . LEU A 1 79 ? 1.700 5.420 12.238 1.00 97.44 79 LEU A C 1
ATOM 615 O O . LEU A 1 79 ? 0.876 4.800 11.582 1.00 97.44 79 LEU A O 1
ATOM 619 N N . GLU A 1 80 ? 2.205 4.915 13.362 1.00 97.00 80 GLU A N 1
ATOM 620 C CA . GLU A 1 80 ? 1.948 3.521 13.780 1.00 97.00 80 GLU A CA 1
ATOM 621 C C . GLU A 1 80 ? 0.451 3.179 13.885 1.00 97.00 80 GLU A C 1
ATOM 623 O O . GLU A 1 80 ? -0.016 2.221 13.264 1.00 97.00 80 GLU A O 1
ATOM 628 N N . TYR A 1 81 ? -0.333 4.009 14.580 1.00 97.44 81 TYR A N 1
ATOM 629 C CA . TYR A 1 81 ? -1.783 3.812 14.674 1.00 97.44 81 TYR A CA 1
ATOM 630 C C . TYR A 1 81 ? -2.486 3.986 13.318 1.00 97.44 81 TYR A C 1
ATOM 632 O O . TYR A 1 81 ? -3.456 3.290 13.016 1.00 97.44 81 TYR A O 1
ATOM 640 N N . VAL A 1 82 ? -1.975 4.874 12.462 1.00 98.19 82 VAL A N 1
ATOM 641 C CA . VAL A 1 82 ? -2.495 5.103 11.108 1.00 98.19 82 VAL A CA 1
ATOM 642 C C . VAL A 1 82 ? -2.301 3.855 10.258 1.00 98.19 82 VAL A C 1
ATOM 644 O O . VAL A 1 82 ? -3.237 3.409 9.602 1.00 98.19 82 VAL A O 1
ATOM 647 N N . MET A 1 83 ? -1.113 3.252 10.313 1.00 98.44 83 MET A N 1
ATOM 648 C CA . MET A 1 83 ? -0.769 2.023 9.600 1.00 98.44 83 MET A CA 1
ATOM 649 C C . MET A 1 83 ? -1.698 0.880 9.987 1.00 98.44 83 MET A C 1
ATOM 651 O O . MET A 1 83 ? -2.275 0.234 9.112 1.00 98.44 83 MET A O 1
ATOM 655 N N . TYR A 1 84 ? -1.899 0.676 11.290 1.00 98.38 84 TYR A N 1
ATOM 656 C CA . TYR A 1 84 ? -2.830 -0.328 11.793 1.00 98.38 84 TYR A CA 1
ATOM 657 C C . TYR A 1 84 ? -4.246 -0.108 11.248 1.00 98.38 84 TYR A C 1
ATOM 659 O O . TYR A 1 84 ? -4.848 -1.010 10.660 1.00 98.38 84 TYR A O 1
ATOM 667 N N . ARG A 1 85 ? -4.759 1.123 11.349 1.00 98.00 85 ARG A N 1
ATOM 668 C CA . ARG A 1 85 ? -6.102 1.469 10.864 1.00 98.00 85 ARG A CA 1
ATOM 669 C C . ARG A 1 85 ? -6.230 1.369 9.339 1.00 98.00 85 ARG A C 1
ATOM 671 O O . ARG A 1 85 ? -7.296 1.001 8.851 1.00 98.00 85 ARG A O 1
ATOM 678 N N . MET A 1 86 ? -5.162 1.616 8.580 1.00 98.69 86 MET A N 1
ATOM 679 C CA . MET A 1 86 ? -5.134 1.379 7.130 1.00 98.69 86 MET A CA 1
ATOM 680 C C . MET A 1 86 ? -5.123 -0.109 6.777 1.00 98.69 86 MET A C 1
ATOM 682 O O . MET A 1 86 ? -5.729 -0.489 5.778 1.00 98.69 86 MET A O 1
ATOM 686 N N . GLY A 1 87 ? -4.522 -0.962 7.610 1.00 98.62 87 GLY A N 1
ATOM 687 C CA . GLY A 1 87 ? -4.669 -2.415 7.505 1.00 98.62 87 GLY A CA 1
ATOM 688 C C . GLY A 1 87 ? -6.128 -2.859 7.646 1.00 98.62 87 GLY A C 1
ATOM 689 O O . GLY A 1 87 ? -6.617 -3.634 6.824 1.00 98.62 87 GLY A O 1
ATOM 690 N N . LEU A 1 88 ? -6.853 -2.299 8.624 1.00 97.88 88 LEU A N 1
ATOM 691 C CA . LEU A 1 88 ? -8.291 -2.548 8.799 1.00 97.88 88 LEU A CA 1
ATOM 692 C C . LEU A 1 88 ? -9.097 -2.098 7.571 1.00 97.88 88 LEU A C 1
ATOM 694 O O . LEU A 1 88 ? -9.895 -2.863 7.026 1.00 97.88 88 LEU A O 1
ATOM 698 N N . LEU A 1 89 ? -8.868 -0.863 7.113 1.00 98.50 89 LEU A N 1
ATOM 699 C CA . LEU A 1 89 ? -9.576 -0.297 5.965 1.00 98.50 89 LEU A CA 1
ATOM 700 C C . LEU A 1 89 ? -9.314 -1.091 4.681 1.00 98.50 89 LEU A C 1
ATOM 702 O O . LEU A 1 89 ? -10.244 -1.322 3.911 1.00 98.50 89 LEU A O 1
ATOM 706 N N . ALA A 1 90 ? -8.081 -1.556 4.464 1.00 98.75 90 ALA A N 1
ATOM 707 C CA . ALA A 1 90 ? -7.730 -2.371 3.305 1.00 98.75 90 ALA A CA 1
ATOM 708 C C . ALA A 1 90 ? -8.523 -3.689 3.267 1.00 98.75 90 ALA A C 1
ATOM 710 O O . ALA A 1 90 ? -8.980 -4.093 2.198 1.00 98.75 90 ALA A O 1
ATOM 711 N N . VAL A 1 91 ? -8.758 -4.326 4.421 1.00 98.50 91 VAL A N 1
ATOM 712 C CA . VAL A 1 91 ? -9.607 -5.527 4.520 1.00 98.50 91 VAL A CA 1
ATOM 713 C C . VAL A 1 91 ? -11.060 -5.215 4.165 1.00 98.50 91 VAL A C 1
ATOM 715 O O . VAL A 1 91 ? -11.668 -5.942 3.378 1.00 98.50 91 VAL A O 1
ATOM 718 N N . LEU A 1 92 ? -11.615 -4.122 4.697 1.00 98.06 92 LEU A N 1
ATOM 719 C CA . LEU A 1 92 ? -12.981 -3.693 4.375 1.00 98.06 92 LEU A CA 1
ATOM 720 C C . LEU A 1 92 ? -13.122 -3.365 2.880 1.00 98.06 92 LEU A C 1
ATOM 722 O O . LEU A 1 92 ? -14.078 -3.807 2.240 1.00 98.06 92 LEU A O 1
ATOM 726 N N . ARG A 1 93 ? -12.130 -2.682 2.292 1.00 98.50 93 ARG A N 1
ATOM 727 C CA . ARG A 1 93 ? -12.087 -2.383 0.852 1.00 98.50 93 ARG A CA 1
ATOM 728 C C . ARG A 1 93 ? -12.035 -3.657 0.018 1.00 98.50 93 ARG A C 1
ATOM 730 O O . ARG A 1 93 ? -12.793 -3.782 -0.940 1.00 98.50 93 ARG A O 1
ATOM 737 N N . ALA A 1 94 ? -11.199 -4.620 0.399 1.00 98.50 94 ALA A N 1
ATOM 738 C CA . ALA A 1 94 ? -11.075 -5.894 -0.304 1.00 98.50 94 ALA A CA 1
ATOM 739 C C . ALA A 1 94 ? -12.385 -6.694 -0.289 1.00 98.50 94 ALA A C 1
ATOM 741 O O . ALA A 1 94 ? -12.769 -7.267 -1.309 1.00 98.50 94 ALA A O 1
ATOM 742 N N . ARG A 1 95 ? -13.111 -6.686 0.837 1.00 97.94 95 ARG A N 1
ATOM 743 C CA . ARG A 1 95 ? -14.434 -7.319 0.953 1.00 97.94 95 ARG A CA 1
ATOM 744 C C . ARG A 1 95 ? -15.474 -6.650 0.066 1.00 97.94 95 ARG A C 1
ATOM 746 O O . ARG A 1 95 ? -16.140 -7.345 -0.697 1.00 97.94 95 ARG A O 1
ATOM 753 N N . TYR A 1 96 ? -15.548 -5.320 0.109 1.00 98.00 96 TYR A N 1
ATOM 754 C CA . TYR A 1 96 ? -16.450 -4.539 -0.736 1.00 98.00 96 TYR A CA 1
ATOM 755 C C . TYR A 1 96 ? -16.191 -4.784 -2.231 1.00 98.00 96 TYR A C 1
ATOM 757 O O . TYR A 1 96 ? -17.110 -5.092 -2.988 1.00 98.00 96 TYR A O 1
ATOM 765 N N . LYS A 1 97 ? -14.925 -4.715 -2.657 1.00 97.50 97 LYS A N 1
ATOM 766 C CA . LYS A 1 97 ? -14.529 -4.908 -4.061 1.00 97.50 97 LYS A CA 1
ATOM 767 C C . LYS A 1 97 ? -14.505 -6.373 -4.493 1.00 97.50 97 LYS A C 1
ATOM 769 O O . LYS A 1 97 ? -14.408 -6.631 -5.690 1.00 97.50 97 LYS A O 1
ATOM 774 N N . LYS A 1 98 ? -14.569 -7.316 -3.544 1.00 97.38 98 LYS A N 1
ATOM 775 C CA . LYS A 1 98 ? -14.362 -8.760 -3.756 1.00 97.38 98 LYS A CA 1
ATOM 776 C C . LYS A 1 98 ? -13.067 -9.038 -4.527 1.00 97.38 98 LYS A C 1
ATOM 778 O O . LYS A 1 98 ? -13.037 -9.830 -5.467 1.00 97.38 98 LYS A O 1
ATOM 783 N N . ALA A 1 99 ? -12.006 -8.332 -4.145 1.00 97.88 99 ALA A N 1
ATOM 784 C CA . ALA A 1 99 ? -10.753 -8.270 -4.885 1.00 97.88 99 ALA A CA 1
ATOM 785 C C . ALA A 1 99 ? -9.556 -8.061 -3.949 1.00 97.88 99 ALA A C 1
ATOM 787 O O . ALA A 1 99 ? -9.705 -7.654 -2.798 1.00 97.88 99 ALA A O 1
ATOM 788 N N . VAL A 1 100 ? -8.359 -8.333 -4.462 1.00 98.56 100 VAL A N 1
ATOM 789 C CA . VAL A 1 100 ? -7.090 -8.099 -3.770 1.00 98.56 100 VAL A CA 1
ATOM 790 C C . VAL A 1 100 ? -6.778 -6.604 -3.758 1.00 98.56 100 VAL A C 1
ATOM 792 O O . VAL A 1 100 ? -6.849 -5.949 -4.799 1.00 98.56 100 VAL A O 1
ATOM 795 N N . ILE A 1 101 ? -6.383 -6.091 -2.592 1.00 98.81 101 ILE A N 1
ATOM 796 C CA . ILE A 1 101 ? -5.997 -4.690 -2.370 1.00 98.81 101 ILE A CA 1
ATOM 797 C C . ILE A 1 101 ? -4.514 -4.621 -2.008 1.00 98.81 101 ILE A C 1
ATOM 799 O O . ILE A 1 101 ? -3.989 -5.501 -1.322 1.00 98.81 101 ILE A O 1
ATOM 803 N N . GLY A 1 102 ? -3.827 -3.583 -2.480 1.00 98.81 102 GLY A N 1
ATOM 804 C CA . GLY A 1 102 ? -2.440 -3.301 -2.114 1.00 98.81 102 GLY A CA 1
ATOM 805 C C . GLY A 1 102 ? -2.326 -2.230 -1.033 1.00 98.81 102 GLY A C 1
ATOM 806 O O . GLY A 1 102 ? -3.140 -1.312 -0.969 1.00 98.81 102 GLY A O 1
ATOM 807 N N . VAL A 1 103 ? -1.278 -2.312 -0.217 1.00 98.88 103 VAL A N 1
ATOM 808 C CA . VAL A 1 103 ? -0.871 -1.276 0.737 1.00 98.88 103 VAL A CA 1
ATOM 809 C C . VAL A 1 103 ? 0.622 -1.013 0.565 1.00 98.88 103 VAL A C 1
ATOM 811 O O . VAL A 1 103 ? 1.450 -1.895 0.802 1.00 98.88 103 VAL A O 1
ATOM 814 N N . MET A 1 104 ? 0.971 0.199 0.130 1.00 98.81 104 MET A N 1
ATOM 815 C CA . MET A 1 104 ? 2.357 0.625 -0.067 1.00 98.81 104 MET A CA 1
ATOM 816 C C . MET A 1 104 ? 2.802 1.537 1.074 1.00 98.81 104 MET A C 1
ATOM 818 O O . MET A 1 104 ? 2.229 2.613 1.245 1.00 98.81 104 MET A O 1
ATOM 822 N N . ILE A 1 105 ? 3.865 1.151 1.782 1.00 98.81 105 ILE A N 1
ATOM 823 C CA . ILE A 1 105 ? 4.524 1.964 2.808 1.00 98.81 105 ILE A CA 1
ATOM 824 C C . ILE A 1 105 ? 5.681 2.730 2.162 1.00 98.81 105 ILE A C 1
ATOM 826 O O . ILE A 1 105 ? 6.687 2.141 1.757 1.00 98.81 105 ILE A O 1
ATOM 830 N N . THR A 1 106 ? 5.506 4.039 2.000 1.00 98.19 106 THR A N 1
ATOM 831 C CA . THR A 1 106 ? 6.516 4.953 1.454 1.00 98.19 106 THR A CA 1
ATOM 832 C C . THR A 1 106 ? 6.079 6.409 1.614 1.00 98.19 106 THR A C 1
ATOM 834 O O . THR A 1 106 ? 4.897 6.728 1.469 1.00 98.19 106 THR A O 1
ATOM 837 N N . ALA A 1 107 ? 7.040 7.320 1.780 1.00 96.69 107 ALA A N 1
ATOM 838 C CA . ALA A 1 107 ? 6.827 8.754 1.552 1.00 96.69 107 ALA A CA 1
ATOM 839 C C . ALA A 1 107 ? 7.477 9.277 0.260 1.00 96.69 107 ALA A C 1
ATOM 841 O O . ALA A 1 107 ? 7.620 10.479 0.075 1.00 96.69 107 ALA A O 1
ATOM 842 N N . SER A 1 108 ? 7.833 8.400 -0.685 1.00 93.06 108 SER A N 1
ATOM 843 C CA . SER A 1 108 ? 8.364 8.791 -1.996 1.00 93.06 108 SER A CA 1
ATOM 844 C C . SER A 1 108 ? 9.570 9.741 -1.866 1.00 93.06 108 SER A C 1
ATOM 846 O O . SER A 1 108 ? 10.616 9.309 -1.395 1.00 93.06 108 SER A O 1
ATOM 848 N N . HIS A 1 109 ? 9.421 11.011 -2.257 1.00 94.25 109 HIS A N 1
ATOM 849 C CA . HIS A 1 109 ? 10.478 12.026 -2.280 1.00 94.25 109 HIS A CA 1
ATOM 850 C C . HIS A 1 109 ? 10.660 12.783 -0.952 1.00 94.25 109 HIS A C 1
ATOM 852 O O . HIS A 1 109 ? 11.555 13.616 -0.851 1.00 94.25 109 HIS A O 1
ATOM 858 N N . ASN A 1 110 ? 9.805 12.548 0.047 1.00 96.31 110 ASN A N 1
ATOM 859 C CA . ASN A 1 110 ? 9.903 13.220 1.340 1.00 96.31 110 ASN A CA 1
ATOM 860 C C . ASN A 1 110 ? 11.230 12.885 2.061 1.00 96.31 110 ASN A C 1
ATOM 862 O O . ASN A 1 110 ? 11.794 11.811 1.822 1.00 96.31 110 ASN A O 1
ATOM 866 N N . PRO A 1 111 ? 11.699 13.736 2.992 1.00 96.88 111 PRO A N 1
ATOM 867 C CA . PRO A 1 111 ? 12.871 13.453 3.827 1.00 96.88 111 PRO A CA 1
ATOM 868 C C . PRO A 1 111 ? 12.792 12.096 4.541 1.00 96.88 111 PRO A C 1
ATOM 870 O O . PRO A 1 111 ? 11.700 11.624 4.843 1.00 96.88 111 PRO A O 1
ATOM 873 N N . GLU A 1 112 ? 13.935 11.464 4.828 1.00 97.19 112 GLU A N 1
ATOM 874 C CA . GLU A 1 112 ? 14.014 10.122 5.445 1.00 97.19 112 GLU A CA 1
ATOM 875 C C . GLU A 1 112 ? 13.181 9.944 6.734 1.00 97.19 112 GLU A C 1
ATOM 877 O O . GLU A 1 112 ? 12.501 8.918 6.819 1.00 97.19 112 GLU A O 1
ATOM 882 N N . PRO A 1 113 ? 13.115 10.921 7.668 1.00 97.88 113 PRO A N 1
ATOM 883 C CA . PRO A 1 113 ? 12.337 10.774 8.904 1.00 97.88 113 PRO A CA 1
ATOM 884 C C . PRO A 1 113 ? 10.818 10.689 8.698 1.00 97.88 113 PRO A C 1
ATOM 886 O O . PRO A 1 113 ? 10.081 10.322 9.621 1.00 97.88 113 PRO A O 1
ATOM 889 N N . ASP A 1 114 ? 10.333 11.063 7.513 1.00 98.00 114 ASP A N 1
ATOM 890 C CA . ASP A 1 114 ? 8.937 10.898 7.132 1.00 98.00 114 ASP A CA 1
ATOM 891 C C . ASP A 1 114 ? 8.678 9.475 6.633 1.00 98.00 114 ASP A C 1
ATOM 893 O O . ASP A 1 114 ? 9.554 8.780 6.119 1.00 98.00 114 ASP A O 1
ATOM 897 N N . ASN A 1 115 ? 7.433 9.034 6.725 1.00 98.50 115 ASN A N 1
ATOM 898 C CA . ASN A 1 115 ? 6.961 7.879 5.979 1.00 98.50 115 ASN A CA 1
ATOM 899 C C . ASN A 1 115 ? 5.500 8.105 5.572 1.00 98.50 115 ASN A C 1
ATOM 901 O O . ASN A 1 115 ? 4.957 9.205 5.713 1.00 98.50 115 ASN A O 1
ATOM 905 N N . GLY A 1 116 ? 4.875 7.098 4.988 1.00 98.25 116 GLY A N 1
ATOM 906 C CA . GLY A 1 116 ? 3.513 7.221 4.519 1.00 98.25 116 GLY A CA 1
ATOM 907 C C . GLY A 1 116 ? 2.919 5.896 4.109 1.00 98.25 116 GLY A C 1
ATOM 908 O O . GLY A 1 116 ? 3.611 4.885 4.018 1.00 98.25 116 GLY A O 1
ATOM 909 N N . VAL A 1 117 ? 1.617 5.914 3.870 1.00 98.69 117 VAL A N 1
ATOM 910 C CA . VAL A 1 117 ? 0.864 4.745 3.427 1.00 98.69 117 VAL A CA 1
ATOM 911 C C . VAL A 1 117 ? -0.171 5.153 2.402 1.00 98.69 117 VAL A C 1
ATOM 913 O O . VAL A 1 117 ? -0.868 6.151 2.579 1.00 98.69 117 VAL A O 1
ATOM 916 N N . LYS A 1 118 ? -0.280 4.358 1.340 1.00 97.69 118 LYS A N 1
ATOM 917 C CA . LYS A 1 118 ? -1.334 4.474 0.331 1.00 97.69 118 LYS A CA 1
ATOM 918 C C . LYS A 1 118 ? -1.901 3.108 -0.023 1.00 97.69 118 LYS A C 1
ATOM 920 O O . LYS A 1 118 ? -1.164 2.123 -0.091 1.00 97.69 118 LYS A O 1
ATOM 925 N N . LEU A 1 119 ? -3.206 3.080 -0.255 1.00 98.56 119 LEU A N 1
ATOM 926 C CA . LEU A 1 119 ? -3.943 1.910 -0.707 1.00 98.56 119 LEU A CA 1
ATOM 927 C C . LEU A 1 119 ? -3.989 1.887 -2.240 1.00 98.56 119 LEU A C 1
ATOM 929 O O . LEU A 1 119 ? -4.024 2.936 -2.887 1.00 98.56 119 LEU A O 1
ATOM 933 N N . VAL A 1 120 ? -3.977 0.680 -2.795 1.00 98.69 120 VAL A N 1
ATOM 934 C CA . VAL A 1 120 ? -3.998 0.407 -4.234 1.00 98.69 120 VAL A CA 1
ATOM 935 C C . VAL A 1 120 ? -5.204 -0.466 -4.541 1.00 98.69 120 VAL A C 1
ATOM 937 O O . VAL A 1 120 ? -5.328 -1.569 -3.999 1.00 98.69 120 VAL A O 1
ATOM 940 N N . ASP A 1 121 ? -6.077 0.034 -5.405 1.00 98.56 121 ASP A N 1
ATOM 941 C CA . ASP A 1 121 ? -7.306 -0.636 -5.813 1.00 98.56 121 ASP A CA 1
ATOM 942 C C . ASP A 1 121 ? -7.045 -1.699 -6.909 1.00 98.56 121 ASP A C 1
ATOM 944 O O . ASP A 1 121 ? -5.920 -1.834 -7.408 1.00 98.56 121 ASP A O 1
ATOM 948 N N . PRO A 1 122 ? -8.045 -2.540 -7.246 1.00 98.62 122 PRO A N 1
ATOM 949 C CA . PRO A 1 122 ? -7.806 -3.814 -7.926 1.00 98.62 122 PRO A CA 1
ATOM 950 C C . PRO A 1 122 ? -7.130 -3.773 -9.305 1.00 98.62 122 PRO A C 1
ATOM 952 O O . PRO A 1 122 ? -6.450 -4.737 -9.672 1.00 98.62 122 PRO A O 1
ATOM 955 N N . HIS A 1 123 ? -7.293 -2.693 -10.066 1.00 97.81 123 HIS A N 1
ATOM 956 C CA . HIS A 1 123 ? -6.670 -2.475 -11.377 1.00 97.81 123 HIS A CA 1
ATOM 957 C C . HIS A 1 123 ? -5.340 -1.712 -11.279 1.00 97.81 123 HIS A C 1
ATOM 959 O O . HIS A 1 123 ? -4.778 -1.320 -12.303 1.00 97.81 123 HIS A O 1
ATOM 965 N N . GLY A 1 124 ? -4.789 -1.555 -10.071 1.00 97.56 124 GLY A N 1
ATOM 966 C CA . GLY A 1 124 ? -3.545 -0.825 -9.836 1.00 97.56 124 GLY A CA 1
ATOM 967 C C . GLY A 1 124 ? -3.744 0.690 -9.811 1.00 97.56 124 GLY A C 1
ATOM 968 O O . GLY A 1 124 ? -2.771 1.436 -9.898 1.00 97.56 124 GLY A O 1
ATOM 969 N N . GLU A 1 125 ? -4.984 1.149 -9.719 1.00 96.81 125 GLU A N 1
ATOM 970 C CA . GLU A 1 125 ? -5.373 2.532 -9.510 1.00 96.81 125 GLU A CA 1
ATOM 971 C C . GLU A 1 125 ? -5.203 2.945 -8.041 1.00 96.81 125 GLU A C 1
ATOM 973 O O . GLU A 1 125 ? -5.045 2.121 -7.135 1.00 96.81 125 GLU A O 1
ATOM 978 N N . MET A 1 126 ? -5.184 4.255 -7.810 1.00 97.12 126 MET A N 1
ATOM 979 C CA . MET A 1 126 ? -5.218 4.802 -6.456 1.00 97.12 126 MET A CA 1
ATOM 980 C C . MET A 1 126 ? -6.576 4.521 -5.806 1.00 97.12 126 MET A C 1
ATOM 982 O O . MET A 1 126 ? -7.559 4.280 -6.504 1.00 97.12 126 MET A O 1
ATOM 986 N N . LEU A 1 127 ? -6.621 4.575 -4.474 1.00 97.06 127 LEU A N 1
ATOM 987 C CA . LEU A 1 127 ? -7.866 4.455 -3.719 1.00 97.06 127 LEU A CA 1
ATOM 988 C C . LEU A 1 127 ? -8.937 5.417 -4.255 1.00 97.06 127 LEU A C 1
ATOM 990 O O . LEU A 1 127 ? -8.679 6.601 -4.458 1.00 97.06 127 LEU A O 1
ATOM 994 N N . GLU A 1 128 ? -10.145 4.900 -4.451 1.00 96.00 128 GLU A N 1
ATOM 995 C CA . GLU A 1 128 ? -11.310 5.703 -4.820 1.00 96.00 128 GLU A CA 1
ATOM 996 C C . GLU A 1 128 ? -11.529 6.885 -3.858 1.00 96.00 128 GLU A C 1
ATOM 998 O O . GLU A 1 128 ? -11.520 6.718 -2.640 1.00 96.00 128 GLU A O 1
ATOM 1003 N N . GLN A 1 129 ? -11.789 8.076 -4.406 1.00 93.75 129 GLN A N 1
ATOM 1004 C CA . GLN A 1 129 ? -11.865 9.328 -3.643 1.00 93.75 129 GLN A CA 1
ATOM 1005 C C . GLN A 1 129 ? -12.890 9.296 -2.493 1.00 93.75 129 GLN A C 1
ATOM 1007 O O . GLN A 1 129 ? -12.633 9.818 -1.409 1.00 93.75 129 GLN A O 1
ATOM 1012 N N . SER A 1 130 ? -14.034 8.632 -2.688 1.00 94.06 130 SER A N 1
ATOM 1013 C CA . SER A 1 130 ? -15.049 8.427 -1.640 1.00 94.06 130 SER A CA 1
ATOM 1014 C C . SER A 1 130 ? -14.486 7.682 -0.417 1.00 94.06 130 SER A C 1
ATOM 1016 O O . SER A 1 130 ? -14.874 7.953 0.719 1.00 94.06 130 SER A O 1
ATOM 1018 N N . TRP A 1 131 ? -13.506 6.798 -0.622 1.00 97.56 131 TRP A N 1
ATOM 1019 C CA . TRP A 1 131 ? -12.818 6.053 0.430 1.00 97.56 131 TRP A CA 1
ATOM 1020 C C . TRP A 1 131 ? -11.637 6.812 1.051 1.00 97.56 131 TRP A C 1
ATOM 1022 O O . TRP A 1 131 ? -11.218 6.460 2.153 1.00 97.56 131 TRP A O 1
ATOM 1032 N N . GLU A 1 132 ? -11.123 7.876 0.427 1.00 97.62 132 GLU A N 1
ATOM 1033 C CA . GLU A 1 132 ? -10.116 8.757 1.047 1.00 97.62 132 GLU A CA 1
ATOM 1034 C C . GLU A 1 132 ? -10.697 9.505 2.259 1.00 97.62 132 GLU A C 1
ATOM 1036 O O . GLU A 1 132 ? -10.030 9.667 3.288 1.00 97.62 132 GLU A O 1
ATOM 1041 N N . ALA A 1 133 ? -11.973 9.900 2.180 1.00 96.25 133 ALA A N 1
ATOM 1042 C CA . ALA A 1 133 ? -12.705 10.476 3.308 1.00 96.25 133 ALA A CA 1
ATOM 1043 C C . ALA A 1 133 ? -12.833 9.469 4.461 1.00 96.25 133 ALA A C 1
ATOM 1045 O O . ALA A 1 133 ? -12.592 9.808 5.621 1.00 96.25 133 ALA A O 1
ATOM 1046 N N . TRP A 1 134 ? -13.118 8.205 4.138 1.00 98.00 134 TRP A N 1
ATOM 1047 C CA . TRP A 1 134 ? -13.137 7.115 5.111 1.00 98.00 134 TRP A CA 1
ATOM 1048 C C . TRP A 1 134 ? -11.762 6.846 5.714 1.00 98.00 134 TRP A C 1
ATOM 1050 O O . TRP A 1 134 ? -11.660 6.698 6.929 1.00 98.00 134 TRP A O 1
ATOM 1060 N N . ALA A 1 135 ? -10.696 6.861 4.915 1.00 98.31 135 ALA A N 1
ATOM 1061 C CA . ALA A 1 135 ? -9.334 6.728 5.418 1.00 98.31 135 ALA A CA 1
ATOM 1062 C C . ALA A 1 135 ? -8.980 7.847 6.404 1.00 98.31 135 ALA A C 1
ATOM 1064 O O . ALA A 1 135 ? -8.490 7.572 7.501 1.00 98.31 135 ALA A O 1
ATOM 1065 N N . THR A 1 136 ? -9.307 9.092 6.050 1.00 98.12 136 THR A N 1
ATOM 1066 C CA . THR A 1 136 ? -9.157 10.276 6.911 1.00 98.12 136 THR A CA 1
ATOM 1067 C C . THR A 1 136 ? -9.941 10.119 8.215 1.00 98.12 136 THR A C 1
ATOM 1069 O O . THR A 1 136 ? -9.386 10.289 9.300 1.00 98.12 136 THR A O 1
ATOM 1072 N N . LYS A 1 137 ? -11.213 9.715 8.138 1.00 97.75 137 LYS A N 1
ATOM 1073 C CA . LYS A 1 137 ? -12.064 9.481 9.314 1.00 97.75 137 LYS A CA 1
ATOM 1074 C C . LYS A 1 137 ? -11.503 8.381 10.212 1.00 97.75 137 LYS A C 1
ATOM 1076 O O . LYS A 1 137 ? -11.384 8.581 11.419 1.00 97.75 137 LYS A O 1
ATOM 1081 N N . PHE A 1 138 ? -11.100 7.253 9.626 1.00 97.06 138 PHE A N 1
ATOM 1082 C CA . PHE A 1 138 ? -10.463 6.152 10.345 1.00 97.06 138 PHE A CA 1
ATOM 1083 C C . PHE A 1 138 ? -9.217 6.631 11.067 1.00 97.06 138 PHE A C 1
ATOM 1085 O O . PHE A 1 138 ? -9.049 6.286 12.223 1.00 97.06 138 PHE A O 1
ATOM 1092 N N . ALA A 1 139 ? -8.358 7.434 10.445 1.00 97.31 139 ALA A N 1
ATOM 1093 C CA . ALA A 1 139 ? -7.175 7.960 11.114 1.00 97.31 139 ALA A CA 1
ATOM 1094 C C . ALA A 1 139 ? -7.528 8.916 12.269 1.00 97.31 139 ALA A C 1
ATOM 1096 O O . ALA A 1 139 ? -6.963 8.818 13.352 1.00 97.31 139 ALA A O 1
ATOM 1097 N N . ASN A 1 140 ? -8.508 9.798 12.106 1.00 97.69 140 ASN A N 1
ATOM 1098 C CA . ASN A 1 140 ? -8.719 10.870 13.084 1.00 97.69 140 ASN A CA 1
ATOM 1099 C C . ASN A 1 140 ? -9.642 10.503 14.249 1.00 97.69 140 ASN A C 1
ATOM 1101 O O . ASN A 1 140 ? -9.564 11.132 15.306 1.00 97.69 140 ASN A O 1
ATOM 1105 N N . VAL A 1 141 ? -10.462 9.457 14.116 1.00 95.81 141 VAL A N 1
ATOM 1106 C CA . VAL A 1 141 ? -11.400 9.070 15.173 1.00 95.81 141 VAL A CA 1
ATOM 1107 C C . VAL A 1 141 ? -10.677 8.681 16.477 1.00 95.81 141 VAL A C 1
ATOM 1109 O O . VAL A 1 141 ? -9.593 8.088 16.463 1.00 95.81 141 VAL A O 1
ATOM 1112 N N . ALA A 1 142 ? -11.264 9.009 17.628 1.00 94.69 142 ALA A N 1
ATOM 1113 C CA . ALA A 1 142 ? -10.768 8.542 18.921 1.00 94.69 142 ALA A CA 1
ATOM 1114 C C . ALA A 1 142 ? -10.787 7.003 18.997 1.00 94.69 142 ALA A C 1
ATOM 1116 O O . ALA A 1 142 ? -11.648 6.359 18.396 1.00 94.69 142 ALA A O 1
ATOM 1117 N N . ASP A 1 143 ? -9.860 6.396 19.746 1.00 92.50 143 ASP A N 1
ATOM 1118 C CA . ASP A 1 143 ? -9.732 4.930 19.773 1.00 92.50 143 ASP A CA 1
ATOM 1119 C C . ASP A 1 143 ? -11.012 4.219 20.247 1.00 92.50 143 ASP A C 1
ATOM 1121 O O . ASP A 1 143 ? -11.371 3.164 19.731 1.00 92.50 143 ASP A O 1
ATOM 1125 N N . ASN A 1 144 ? -11.751 4.818 21.186 1.00 91.19 144 ASN A N 1
ATOM 1126 C CA . ASN A 1 144 ? -13.034 4.302 21.680 1.00 91.19 144 ASN A CA 1
ATOM 1127 C C . ASN A 1 144 ? -14.193 4.426 20.673 1.00 91.19 144 ASN A C 1
ATOM 1129 O O . ASN A 1 144 ? -15.291 3.959 20.957 1.00 91.19 144 ASN A O 1
ATOM 1133 N N . LYS A 1 145 ? -13.966 5.074 19.529 1.00 93.44 145 LYS A N 1
ATOM 1134 C CA . LYS A 1 145 ? -14.945 5.323 18.463 1.00 93.44 145 LYS A CA 1
ATOM 1135 C C . LYS A 1 145 ? -14.577 4.653 17.139 1.00 93.44 145 LYS A C 1
ATOM 1137 O O . LYS A 1 145 ? -15.337 4.731 16.173 1.00 93.44 145 LYS A O 1
ATOM 1142 N N . LEU A 1 146 ? -13.447 3.947 17.097 1.00 93.06 146 LEU A N 1
ATOM 1143 C CA . LEU A 1 146 ? -13.045 3.161 15.934 1.00 93.06 146 LEU A CA 1
ATOM 1144 C C . LEU A 1 146 ? -14.056 2.040 15.633 1.00 93.06 146 LEU A C 1
ATOM 1146 O O . LEU A 1 146 ? -14.297 1.747 14.466 1.00 93.06 146 LEU A O 1
ATOM 1150 N N . GLU A 1 147 ? -14.693 1.463 16.659 1.00 91.38 147 GLU A N 1
ATOM 1151 C CA . GLU A 1 147 ? -15.726 0.428 16.488 1.00 91.38 147 GLU A CA 1
ATOM 1152 C C . GLU A 1 147 ? -16.961 0.926 15.769 1.00 91.38 147 GLU A C 1
ATOM 1154 O O . GLU A 1 147 ? -17.335 0.390 14.722 1.00 91.38 147 GLU A O 1
ATOM 1159 N N . ASP A 1 148 ? -17.525 2.008 16.289 1.00 93.31 148 ASP A N 1
ATOM 1160 C CA . ASP A 1 148 ? -18.670 2.685 15.697 1.00 93.31 148 ASP A CA 1
ATOM 1161 C C . ASP A 1 148 ? -18.381 3.035 14.226 1.00 93.31 148 ASP A C 1
ATOM 1163 O O . ASP A 1 148 ? -19.203 2.775 13.350 1.00 93.31 148 ASP A O 1
ATOM 1167 N N . THR A 1 149 ? -17.167 3.521 13.938 1.00 95.69 149 THR A N 1
ATOM 1168 C CA . THR A 1 149 ? -16.743 3.923 12.585 1.00 95.69 149 THR A CA 1
ATOM 1169 C C . THR A 1 149 ? -16.640 2.741 11.614 1.00 95.69 149 THR A C 1
ATOM 1171 O O . THR A 1 149 ? -17.032 2.863 10.453 1.00 95.69 149 THR A O 1
ATOM 1174 N N . ILE A 1 150 ? -16.138 1.584 12.061 1.00 94.88 150 ILE A N 1
ATOM 1175 C CA . ILE A 1 150 ? -16.090 0.365 11.235 1.00 94.88 150 ILE A CA 1
ATOM 1176 C C . ILE A 1 150 ? -17.505 -0.123 10.920 1.00 94.88 150 ILE A C 1
ATOM 1178 O O . ILE A 1 150 ? -17.801 -0.438 9.768 1.00 94.88 150 ILE A O 1
ATOM 1182 N N . ASN A 1 151 ? -18.382 -0.156 11.924 1.00 94.12 151 ASN A N 1
ATOM 1183 C CA . ASN A 1 151 ? -19.771 -0.579 11.752 1.00 94.12 151 ASN A CA 1
ATOM 1184 C C . ASN A 1 151 ? -20.546 0.358 10.815 1.00 94.12 151 ASN A C 1
ATOM 1186 O O . ASN A 1 151 ? -21.340 -0.106 9.997 1.00 94.12 151 ASN A O 1
ATOM 1190 N N . GLU A 1 152 ? -20.284 1.662 10.894 1.00 96.62 152 GLU A N 1
ATOM 1191 C CA . GLU A 1 152 ? -20.850 2.660 9.989 1.00 96.62 152 GLU A CA 1
ATOM 1192 C C . GLU A 1 152 ? -20.432 2.409 8.534 1.00 96.62 152 GLU A C 1
ATOM 1194 O O . GLU A 1 152 ? -21.300 2.329 7.667 1.00 96.62 152 GLU A O 1
ATOM 1199 N N . LEU A 1 153 ? -19.137 2.180 8.270 1.00 96.88 153 LEU A N 1
ATOM 1200 C CA . LEU A 1 153 ? -18.634 1.875 6.923 1.00 96.88 153 LEU A CA 1
ATOM 1201 C C . LEU A 1 153 ? -19.241 0.577 6.375 1.00 96.88 153 LEU A C 1
ATOM 1203 O O . LEU A 1 153 ? -19.693 0.534 5.231 1.00 96.88 153 LEU A O 1
ATOM 1207 N N . ILE A 1 154 ? -19.279 -0.480 7.194 1.00 96.00 154 ILE A N 1
ATOM 1208 C CA . ILE A 1 154 ? -19.876 -1.772 6.819 1.00 96.00 154 ILE A CA 1
ATOM 1209 C C . ILE A 1 154 ? -21.330 -1.587 6.385 1.00 96.00 154 ILE A C 1
ATOM 1211 O O . ILE A 1 154 ? -21.747 -2.171 5.384 1.00 96.00 154 ILE A O 1
ATOM 1215 N N . LYS A 1 155 ? -22.090 -0.766 7.117 1.00 96.69 155 LYS A N 1
ATOM 1216 C CA . LYS A 1 155 ? -23.482 -0.458 6.795 1.00 96.69 155 LYS A CA 1
ATOM 1217 C C . LYS A 1 155 ? -23.602 0.386 5.525 1.00 96.69 155 LYS A C 1
ATOM 1219 O O . LYS A 1 155 ? -24.427 0.050 4.682 1.00 96.69 155 LYS A O 1
ATOM 1224 N N . GLU A 1 156 ? -22.791 1.434 5.374 1.00 97.38 156 GLU A N 1
ATOM 1225 C CA . GLU A 1 156 ? -22.811 2.327 4.202 1.00 97.38 156 GLU A CA 1
ATOM 1226 C C . GLU A 1 156 ? -22.555 1.568 2.895 1.00 97.38 156 GLU A C 1
ATOM 1228 O O . GLU A 1 156 ? -23.288 1.741 1.925 1.00 97.38 156 GLU A O 1
ATOM 1233 N N . TYR A 1 157 ? -21.566 0.671 2.886 1.00 97.25 157 TYR A N 1
ATOM 1234 C CA . TYR A 1 157 ? -21.192 -0.107 1.698 1.00 97.25 157 TYR A CA 1
ATOM 1235 C C . TYR A 1 157 ? -21.835 -1.497 1.630 1.00 97.25 157 TYR A C 1
ATOM 1237 O O . TYR A 1 157 ? -21.498 -2.283 0.743 1.00 97.25 157 TYR A O 1
ATOM 1245 N N . ASN A 1 158 ? -22.750 -1.814 2.554 1.00 96.50 158 ASN A N 1
ATOM 1246 C CA . ASN A 1 158 ? -23.437 -3.104 2.652 1.00 96.50 158 ASN A CA 1
ATOM 1247 C C . ASN A 1 158 ? -22.477 -4.315 2.574 1.00 96.50 158 ASN A C 1
ATOM 1249 O O . ASN A 1 158 ? -22.663 -5.250 1.788 1.00 96.50 158 ASN A O 1
ATOM 1253 N N . ILE A 1 159 ? -21.409 -4.286 3.376 1.00 95.56 159 ILE A N 1
ATOM 1254 C CA . ILE A 1 159 ? -20.394 -5.347 3.406 1.00 95.56 159 ILE A CA 1
ATOM 1255 C C . ILE A 1 159 ? -20.933 -6.530 4.215 1.00 95.56 159 ILE A C 1
ATOM 1257 O O . ILE A 1 159 ? -20.930 -6.526 5.443 1.00 95.56 159 ILE A O 1
ATOM 1261 N N . THR A 1 160 ? -21.388 -7.570 3.524 1.00 91.94 160 THR A N 1
ATOM 1262 C CA . THR A 1 160 ? -22.031 -8.743 4.148 1.00 91.94 160 THR A CA 1
ATOM 1263 C C . THR A 1 160 ? -21.084 -9.923 4.363 1.00 91.94 160 THR A C 1
ATOM 1265 O O . THR A 1 160 ? -21.355 -10.812 5.165 1.00 91.94 160 THR A O 1
ATOM 1268 N N . ASN A 1 161 ? -19.939 -9.934 3.687 1.00 91.56 161 ASN A N 1
ATOM 1269 C CA . ASN A 1 161 ? -19.019 -11.064 3.626 1.00 91.56 161 ASN A CA 1
ATOM 1270 C C . ASN A 1 161 ? -17.849 -10.946 4.618 1.00 91.56 161 ASN A C 1
ATOM 1272 O O . ASN A 1 161 ? -16.678 -11.104 4.273 1.00 91.56 161 ASN A O 1
ATOM 1276 N N . MET A 1 162 ? -18.167 -10.667 5.883 1.00 89.19 162 MET A N 1
ATOM 1277 C CA . MET A 1 162 ? -17.158 -10.432 6.926 1.00 89.19 162 MET A CA 1
ATOM 1278 C C . MET A 1 162 ? -16.325 -11.670 7.287 1.00 89.19 162 MET A C 1
ATOM 1280 O O . MET A 1 162 ? -15.219 -11.522 7.798 1.00 89.19 162 MET A O 1
ATOM 1284 N N . ASN A 1 163 ? -16.806 -12.870 6.963 1.00 85.62 163 ASN A N 1
ATOM 1285 C CA . ASN A 1 163 ? -16.081 -14.122 7.193 1.00 85.62 163 ASN A CA 1
ATOM 1286 C 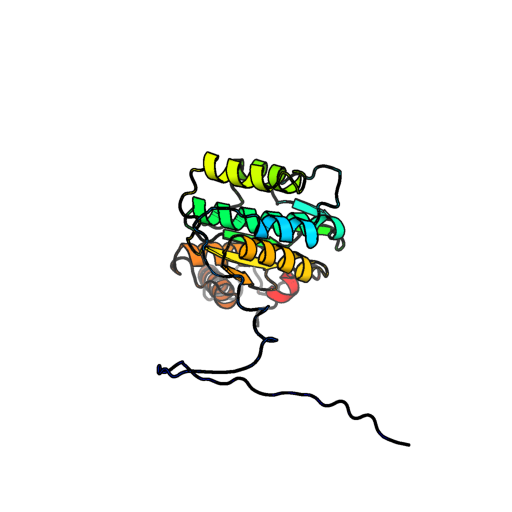C . ASN A 1 163 ? -15.184 -14.531 6.014 1.00 85.62 163 ASN A C 1
ATOM 1288 O O . ASN A 1 163 ? -14.399 -15.472 6.141 1.00 85.62 163 ASN A O 1
ATOM 1292 N N . ASP A 1 164 ? -15.272 -13.835 4.877 1.00 88.19 164 ASP A N 1
ATOM 1293 C CA . ASP A 1 164 ? -14.432 -14.138 3.725 1.00 88.19 164 ASP A CA 1
ATOM 1294 C C . ASP A 1 164 ? -12.977 -13.784 4.031 1.00 88.19 164 ASP A C 1
ATOM 1296 O O . ASP A 1 164 ? -12.649 -12.680 4.492 1.00 88.19 164 ASP A O 1
ATOM 1300 N N . ARG A 1 165 ? -12.085 -14.724 3.711 1.00 90.06 165 ARG A N 1
ATOM 1301 C CA . ARG A 1 165 ? -10.646 -14.499 3.773 1.00 90.06 165 ARG A CA 1
ATOM 1302 C C . ARG A 1 165 ? -10.201 -13.732 2.532 1.00 90.06 165 ARG A C 1
ATOM 1304 O O . ARG A 1 165 ? -10.137 -14.293 1.441 1.00 90.06 165 ARG A O 1
ATOM 1311 N N . VAL A 1 166 ? -9.849 -12.465 2.717 1.00 97.06 166 VAL A N 1
ATOM 1312 C CA . VAL A 1 166 ? -9.350 -11.577 1.656 1.00 97.06 166 VAL A CA 1
ATOM 1313 C C . VAL A 1 166 ? -7.832 -11.413 1.723 1.00 97.06 166 VAL A C 1
ATOM 1315 O O . VAL A 1 166 ? -7.257 -11.385 2.812 1.00 97.06 166 VAL A O 1
ATOM 1318 N N . GLU A 1 167 ? -7.168 -11.321 0.568 1.00 98.06 167 GLU A N 1
ATOM 1319 C CA . GLU A 1 167 ? -5.716 -11.109 0.489 1.00 98.06 167 GLU A CA 1
ATOM 1320 C C . GLU A 1 167 ? -5.386 -9.618 0.389 1.00 98.06 167 GLU A C 1
ATOM 1322 O O . GLU A 1 167 ? -5.962 -8.907 -0.436 1.00 98.06 167 GLU A O 1
ATOM 1327 N N . ILE A 1 168 ? -4.420 -9.168 1.193 1.00 98.81 168 ILE A N 1
ATOM 1328 C CA . ILE A 1 168 ? -3.890 -7.802 1.171 1.00 98.81 168 ILE A CA 1
ATOM 1329 C C . ILE A 1 168 ? -2.398 -7.870 0.865 1.00 98.81 168 ILE A C 1
ATOM 1331 O O . ILE A 1 168 ? -1.636 -8.481 1.616 1.00 98.81 168 ILE A O 1
ATOM 1335 N N . LEU A 1 169 ? -1.971 -7.260 -0.239 1.00 98.81 169 LEU A N 1
ATOM 1336 C CA . LEU A 1 169 ? -0.560 -7.240 -0.626 1.00 98.81 169 LEU A CA 1
ATOM 1337 C C . LEU A 1 169 ? 0.122 -6.057 0.051 1.00 98.81 169 LEU A C 1
ATOM 1339 O O . LEU A 1 169 ? -0.329 -4.924 -0.091 1.00 98.81 169 LEU A O 1
ATOM 1343 N N . VAL A 1 170 ? 1.223 -6.301 0.750 1.00 98.88 170 VAL A N 1
ATOM 1344 C CA . VAL A 1 170 ? 1.962 -5.262 1.472 1.00 98.88 170 VAL A CA 1
ATOM 1345 C C . VAL A 1 170 ? 3.338 -5.105 0.841 1.00 98.88 170 VAL A C 1
ATOM 1347 O O . VAL A 1 170 ? 4.061 -6.082 0.659 1.00 98.88 170 VAL A O 1
ATOM 1350 N N . GLY A 1 171 ? 3.696 -3.874 0.486 1.00 98.69 171 GLY A N 1
ATOM 1351 C CA . GLY A 1 171 ? 5.011 -3.518 -0.040 1.00 98.69 171 GLY A CA 1
ATOM 1352 C C . GLY A 1 171 ? 5.582 -2.311 0.692 1.00 98.69 171 GLY A C 1
ATOM 1353 O O . GLY A 1 171 ? 4.835 -1.467 1.186 1.00 98.69 171 GLY A O 1
ATOM 1354 N N . LYS A 1 172 ? 6.909 -2.217 0.766 1.00 98.69 172 LYS A N 1
ATOM 1355 C CA . LYS A 1 172 ? 7.607 -1.119 1.446 1.00 98.69 172 LYS A CA 1
ATOM 1356 C C . LYS A 1 172 ? 8.821 -0.626 0.668 1.00 98.69 172 LYS A C 1
ATOM 1358 O O . LYS A 1 172 ? 9.427 -1.381 -0.089 1.00 98.69 172 LYS A O 1
ATOM 1363 N N . ASP A 1 173 ? 9.181 0.638 0.870 1.00 97.88 173 ASP A N 1
ATOM 1364 C CA . ASP A 1 173 ? 10.466 1.181 0.421 1.00 97.88 173 ASP A CA 1
ATOM 1365 C C . ASP A 1 173 ? 11.611 0.857 1.408 1.00 97.88 173 ASP A C 1
ATOM 1367 O O . ASP A 1 173 ? 11.489 -0.005 2.280 1.00 97.88 173 ASP A O 1
ATOM 1371 N N . THR A 1 174 ? 12.757 1.521 1.237 1.00 97.38 174 THR A N 1
ATOM 1372 C CA . THR A 1 174 ? 13.984 1.306 2.017 1.00 97.38 174 THR A CA 1
ATOM 1373 C C . THR A 1 174 ? 14.100 2.176 3.271 1.00 97.38 174 THR A C 1
ATOM 1375 O O . THR A 1 174 ? 15.167 2.184 3.882 1.00 97.38 174 THR A O 1
ATOM 1378 N N . ARG A 1 175 ? 13.058 2.918 3.675 1.00 98.19 175 ARG A N 1
ATOM 1379 C CA . ARG A 1 175 ? 13.142 3.762 4.879 1.00 98.19 175 ARG A CA 1
ATOM 1380 C C . ARG A 1 175 ? 13.348 2.899 6.133 1.00 98.19 175 ARG A C 1
ATOM 1382 O O . ARG A 1 175 ? 12.673 1.876 6.270 1.00 98.19 175 ARG A O 1
ATOM 1389 N N . PRO A 1 176 ? 14.200 3.315 7.086 1.00 98.00 176 PRO A N 1
ATOM 1390 C CA . PRO A 1 176 ? 14.414 2.611 8.353 1.00 98.00 176 PRO A CA 1
ATOM 1391 C C . PRO A 1 176 ? 13.134 2.323 9.148 1.00 98.00 176 PRO A C 1
ATOM 1393 O O . PRO A 1 176 ? 13.030 1.285 9.793 1.00 98.00 176 PRO A O 1
ATOM 1396 N N . SER A 1 177 ? 12.136 3.208 9.068 1.00 98.50 177 SER A N 1
ATOM 1397 C CA . SER A 1 177 ? 10.835 3.031 9.730 1.00 98.50 177 SER A CA 1
ATOM 1398 C C . SER A 1 177 ? 9.895 2.047 9.020 1.00 98.50 177 SER A C 1
ATOM 1400 O O . SER A 1 177 ? 8.963 1.526 9.636 1.00 98.50 177 SER A O 1
ATOM 1402 N N . SER A 1 178 ? 10.128 1.747 7.738 1.00 98.56 178 SER A N 1
ATOM 1403 C CA . SER A 1 178 ? 9.216 0.944 6.916 1.00 98.56 178 SER A CA 1
ATOM 1404 C C . SER A 1 178 ? 8.975 -0.490 7.421 1.00 98.56 178 SER A C 1
ATOM 1406 O O . SER A 1 178 ? 7.830 -0.934 7.344 1.00 98.56 178 SER A O 1
ATOM 1408 N N . PRO A 1 179 ? 9.961 -1.245 7.956 1.00 98.56 179 PRO A N 1
ATOM 1409 C CA . PRO A 1 179 ? 9.715 -2.586 8.492 1.00 98.56 179 PRO A CA 1
ATOM 1410 C C . PRO A 1 179 ? 8.714 -2.609 9.653 1.00 98.56 179 PRO A C 1
ATOM 1412 O O . PRO A 1 179 ? 7.806 -3.440 9.653 1.00 98.56 179 PRO A O 1
ATOM 1415 N N . HIS A 1 180 ? 8.846 -1.684 10.611 1.00 98.06 180 HIS A N 1
ATOM 1416 C CA . HIS A 1 180 ? 7.933 -1.604 11.752 1.00 98.06 180 HIS A CA 1
ATOM 1417 C C . HIS A 1 180 ? 6.536 -1.143 11.316 1.00 98.06 180 HIS A C 1
ATOM 1419 O O . HIS A 1 180 ? 5.545 -1.783 11.650 1.00 98.06 180 HIS A O 1
ATOM 1425 N N . LEU A 1 181 ? 6.452 -0.111 10.471 1.00 98.62 181 LEU A N 1
ATOM 1426 C CA . LEU A 1 181 ? 5.173 0.393 9.959 1.00 98.62 181 LEU A CA 1
ATOM 1427 C C . LEU A 1 181 ? 4.431 -0.653 9.109 1.00 98.62 181 LEU A C 1
ATOM 1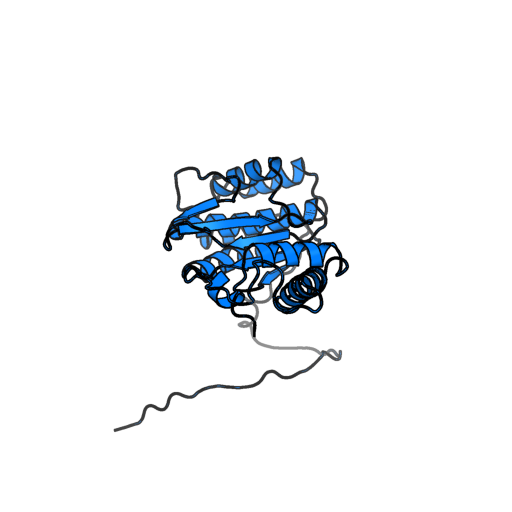429 O O . LEU A 1 181 ? 3.213 -0.789 9.215 1.00 98.62 181 LEU A O 1
ATOM 1433 N N . ALA A 1 182 ? 5.152 -1.455 8.318 1.00 98.75 182 ALA A N 1
ATOM 1434 C CA . ALA A 1 182 ? 4.565 -2.584 7.599 1.00 98.75 182 ALA A CA 1
ATOM 1435 C C . ALA A 1 182 ? 4.009 -3.652 8.555 1.00 98.75 182 ALA A C 1
ATOM 1437 O O . ALA A 1 182 ? 2.953 -4.218 8.278 1.00 98.75 182 ALA A O 1
ATOM 1438 N N . LYS A 1 183 ? 4.670 -3.905 9.694 1.00 98.44 183 LYS A N 1
ATOM 1439 C CA . LYS A 1 183 ? 4.131 -4.788 10.738 1.00 98.44 183 LYS A CA 1
ATOM 1440 C C . LYS A 1 183 ? 2.812 -4.247 11.291 1.00 98.44 183 LYS A C 1
ATOM 1442 O O . LYS A 1 183 ? 1.856 -5.010 11.368 1.00 98.44 183 LYS A O 1
ATOM 1447 N N . SER A 1 184 ? 2.723 -2.950 11.593 1.00 98.50 184 SER A N 1
ATOM 1448 C CA . SER A 1 184 ? 1.476 -2.324 12.057 1.00 98.50 184 SER A CA 1
ATOM 1449 C C . SER A 1 184 ? 0.330 -2.515 11.056 1.00 98.50 184 SER A C 1
ATOM 1451 O O . SER A 1 184 ? -0.768 -2.898 11.456 1.00 98.50 184 SER A O 1
ATOM 1453 N N . VAL A 1 185 ? 0.587 -2.339 9.749 1.00 98.75 185 VAL A N 1
ATOM 1454 C CA . VAL A 1 185 ? -0.397 -2.644 8.689 1.00 98.75 185 VAL A CA 1
ATOM 1455 C C . VAL A 1 185 ? -0.831 -4.108 8.748 1.00 98.75 185 VAL A C 1
ATOM 1457 O O . VAL A 1 185 ? -2.028 -4.391 8.763 1.00 98.75 185 VAL A O 1
ATOM 1460 N N . MET A 1 186 ? 0.121 -5.045 8.771 1.00 98.56 186 MET A N 1
ATOM 1461 C CA . MET A 1 186 ? -0.179 -6.481 8.773 1.00 98.56 186 MET A CA 1
ATOM 1462 C C . MET A 1 186 ? -0.980 -6.906 10.005 1.00 98.56 186 MET A C 1
ATOM 1464 O O . MET A 1 186 ? -1.909 -7.699 9.871 1.00 98.56 186 MET A O 1
ATOM 1468 N N . ASP A 1 187 ? -0.681 -6.345 11.174 1.00 97.56 187 ASP A N 1
ATOM 1469 C CA . ASP A 1 187 ? -1.441 -6.596 12.397 1.00 97.56 187 ASP A CA 1
ATOM 1470 C C . ASP A 1 187 ? -2.895 -6.106 12.264 1.00 97.56 187 ASP A C 1
ATOM 1472 O O . ASP A 1 187 ? -3.819 -6.807 12.674 1.00 97.56 187 ASP A O 1
ATOM 1476 N N . GLY A 1 188 ? -3.121 -4.952 11.624 1.00 97.25 188 GLY A N 1
ATOM 1477 C CA . GLY A 1 188 ? -4.466 -4.468 11.291 1.00 97.25 188 GLY A CA 1
ATOM 1478 C C . GLY A 1 188 ? -5.202 -5.395 10.323 1.00 97.25 188 GLY A C 1
ATOM 1479 O O . GLY A 1 188 ? -6.366 -5.733 10.537 1.00 97.25 188 GLY A O 1
ATOM 1480 N N . VAL A 1 189 ? -4.511 -5.882 9.289 1.00 97.69 189 VAL A N 1
ATOM 1481 C CA . VAL A 1 189 ? -5.072 -6.861 8.342 1.00 97.69 189 VAL A CA 1
ATOM 1482 C C . VAL A 1 189 ? -5.498 -8.141 9.068 1.00 97.69 189 VAL A C 1
ATOM 1484 O O . VAL A 1 189 ? -6.613 -8.624 8.865 1.00 97.69 189 VAL A O 1
ATOM 1487 N N . LEU A 1 190 ? -4.633 -8.682 9.929 1.00 94.94 190 LEU A N 1
ATOM 1488 C CA . LEU A 1 190 ? -4.907 -9.896 10.701 1.00 94.94 190 LEU A CA 1
ATOM 1489 C C . LEU A 1 190 ? -6.058 -9.705 11.690 1.00 94.94 190 LEU A C 1
ATOM 1491 O O . LEU A 1 190 ? -6.870 -10.613 11.854 1.00 94.94 190 LEU A O 1
ATOM 1495 N N . ALA A 1 191 ? -6.166 -8.528 12.311 1.00 93.50 191 ALA A N 1
ATOM 1496 C CA . ALA A 1 191 ? -7.211 -8.249 13.287 1.00 93.50 191 ALA A CA 1
ATOM 1497 C C . ALA A 1 191 ? -8.621 -8.355 12.676 1.00 93.50 191 ALA A C 1
ATOM 1499 O O . ALA A 1 191 ? -9.522 -8.905 13.302 1.00 93.50 191 ALA A O 1
ATOM 1500 N N . LEU A 1 192 ? -8.809 -7.946 11.416 1.00 92.69 192 LEU A N 1
ATOM 1501 C CA . LEU A 1 192 ? -10.059 -8.183 10.678 1.00 92.69 192 LEU A CA 1
ATOM 1502 C C . LEU A 1 192 ? -10.061 -9.486 9.867 1.00 92.69 192 LEU A C 1
ATOM 1504 O O . LEU A 1 192 ? -10.825 -9.601 8.912 1.00 92.69 192 LEU A O 1
ATOM 1508 N N . SER A 1 193 ? -9.266 -10.491 10.246 1.00 92.31 193 SER A N 1
ATOM 1509 C CA . SER A 1 193 ? -9.208 -11.814 9.594 1.00 92.31 193 SER A CA 1
ATOM 1510 C C . SER A 1 193 ? -8.819 -11.786 8.106 1.00 92.31 193 SER A C 1
ATOM 1512 O O . SER A 1 193 ? -9.122 -12.710 7.347 1.00 92.31 193 SER A O 1
ATOM 1514 N N . GLY A 1 194 ? -8.128 -10.733 7.668 1.00 96.00 194 GLY A N 1
ATOM 1515 C CA . GLY A 1 194 ? -7.480 -10.682 6.363 1.00 96.00 194 GLY A CA 1
ATOM 1516 C C . GLY A 1 194 ? -6.198 -11.520 6.325 1.00 96.00 194 GLY A C 1
ATOM 1517 O O . GLY A 1 194 ? -5.643 -11.921 7.349 1.00 96.00 194 GLY A O 1
ATOM 1518 N N . LYS A 1 195 ? -5.696 -11.781 5.118 1.00 97.94 195 LYS A N 1
ATOM 1519 C CA . LYS A 1 195 ? -4.423 -12.468 4.879 1.00 97.94 195 LYS A CA 1
ATOM 1520 C C . LYS A 1 195 ? -3.402 -11.473 4.314 1.00 97.94 195 LYS A C 1
ATOM 1522 O O . LYS A 1 195 ? -3.485 -11.163 3.123 1.00 97.94 195 LYS A O 1
ATOM 1527 N N . PRO A 1 196 ? -2.434 -10.993 5.113 1.00 98.38 196 PRO A N 1
ATOM 1528 C CA . PRO A 1 196 ? -1.355 -10.176 4.579 1.00 98.38 196 PRO A CA 1
ATOM 1529 C C . PRO A 1 196 ? -0.396 -11.033 3.739 1.00 98.38 196 PRO A C 1
ATOM 1531 O O . PRO A 1 196 ? -0.074 -12.167 4.100 1.00 98.38 196 PRO A O 1
ATOM 1534 N N . ILE A 1 197 ? 0.067 -10.486 2.618 1.00 98.50 197 ILE A N 1
ATOM 1535 C CA . ILE A 1 197 ? 1.114 -11.052 1.762 1.00 98.50 197 ILE A CA 1
ATOM 1536 C C . ILE A 1 197 ? 2.220 -9.999 1.648 1.00 98.50 197 ILE A C 1
ATOM 1538 O O . ILE A 1 197 ? 2.076 -9.033 0.899 1.00 98.50 197 ILE A O 1
ATOM 1542 N N . ASP A 1 198 ? 3.301 -10.166 2.413 1.00 98.38 198 ASP A N 1
ATOM 1543 C CA . ASP A 1 198 ? 4.445 -9.242 2.409 1.00 98.38 198 ASP A CA 1
ATOM 1544 C C . ASP A 1 198 ? 5.350 -9.518 1.201 1.00 98.38 198 ASP A C 1
ATOM 1546 O O . ASP A 1 198 ? 5.973 -10.574 1.099 1.00 98.38 198 ASP A O 1
ATOM 1550 N N . PHE A 1 199 ? 5.434 -8.552 0.288 1.00 98.19 199 PHE A N 1
ATOM 1551 C CA . PHE A 1 199 ? 6.391 -8.548 -0.821 1.00 98.19 199 PHE A CA 1
ATOM 1552 C C . PHE A 1 199 ? 7.740 -7.928 -0.437 1.00 98.19 199 PHE A C 1
ATOM 1554 O O . PHE A 1 199 ? 8.659 -7.879 -1.253 1.00 98.19 199 PHE A O 1
ATOM 1561 N N . GLY A 1 200 ? 7.890 -7.452 0.799 1.00 97.88 200 GLY A N 1
ATOM 1562 C CA . GLY A 1 200 ? 9.125 -6.868 1.286 1.00 97.88 200 GLY A CA 1
ATOM 1563 C C . GLY A 1 200 ? 9.445 -5.542 0.602 1.00 97.88 200 GLY A C 1
ATOM 1564 O O . GLY A 1 200 ? 8.583 -4.678 0.428 1.00 97.88 200 GLY A O 1
ATOM 1565 N N . ILE A 1 201 ? 10.724 -5.366 0.265 1.00 97.94 201 ILE A N 1
ATOM 1566 C CA . ILE A 1 201 ? 11.237 -4.137 -0.343 1.00 97.94 201 ILE A CA 1
ATOM 1567 C C . ILE A 1 201 ? 10.928 -4.144 -1.838 1.00 97.94 201 ILE A C 1
ATOM 1569 O O . ILE A 1 201 ? 11.549 -4.895 -2.594 1.00 97.94 201 ILE A O 1
ATOM 1573 N N . VAL A 1 202 ? 10.027 -3.263 -2.266 1.00 97.88 202 VAL A N 1
ATOM 1574 C CA . VAL A 1 202 ? 9.569 -3.126 -3.655 1.00 97.88 202 VAL A CA 1
ATOM 1575 C C . VAL A 1 202 ? 9.386 -1.657 -4.017 1.00 97.88 202 VAL A C 1
ATOM 1577 O O . VAL A 1 202 ? 9.189 -0.797 -3.162 1.00 97.88 202 VAL A O 1
ATOM 1580 N N . THR A 1 203 ? 9.459 -1.340 -5.303 1.00 98.00 203 THR A N 1
ATOM 1581 C CA . THR A 1 203 ? 9.058 -0.014 -5.790 1.00 98.00 203 THR A CA 1
ATOM 1582 C C . THR A 1 203 ? 7.531 0.120 -5.757 1.00 98.00 203 THR A C 1
ATOM 1584 O O . THR A 1 203 ? 6.808 -0.874 -5.846 1.00 98.00 203 THR A O 1
ATOM 1587 N N . THR A 1 204 ? 7.011 1.352 -5.689 1.00 97.94 204 THR A N 1
ATOM 1588 C CA . THR A 1 204 ? 5.557 1.580 -5.805 1.00 97.94 204 THR A CA 1
ATOM 1589 C C . THR A 1 204 ? 4.975 0.963 -7.091 1.00 97.94 204 THR A C 1
ATOM 1591 O O . THR A 1 204 ? 4.000 0.223 -6.978 1.00 97.94 204 THR A O 1
ATOM 1594 N N . PRO A 1 205 ? 5.561 1.149 -8.294 1.00 98.25 205 PRO A N 1
ATOM 1595 C CA . PRO A 1 205 ? 5.027 0.526 -9.509 1.00 98.25 205 PRO A CA 1
ATOM 1596 C C . PRO A 1 205 ? 5.021 -1.008 -9.479 1.00 98.25 205 PRO A C 1
ATOM 1598 O O . PRO A 1 205 ? 4.100 -1.617 -10.021 1.00 98.25 205 PRO A O 1
ATOM 1601 N N . GLN A 1 206 ? 5.999 -1.645 -8.820 1.00 98.44 206 GLN A N 1
ATOM 1602 C CA . GLN A 1 206 ? 6.007 -3.101 -8.641 1.00 98.44 206 GLN A CA 1
ATOM 1603 C C . GLN A 1 206 ? 4.804 -3.575 -7.821 1.00 98.44 206 GLN A C 1
ATOM 1605 O O . GLN A 1 206 ? 4.126 -4.509 -8.246 1.00 98.44 206 GLN A O 1
ATOM 1610 N N . LEU A 1 207 ? 4.485 -2.915 -6.698 1.00 98.69 207 LEU A N 1
ATOM 1611 C CA . LEU A 1 207 ? 3.309 -3.296 -5.910 1.00 98.69 207 LEU A CA 1
ATOM 1612 C C . LEU A 1 207 ? 2.015 -3.127 -6.716 1.00 98.69 207 LEU A C 1
ATOM 1614 O O . LEU A 1 207 ? 1.193 -4.042 -6.733 1.00 98.69 207 LEU A O 1
ATOM 1618 N N . HIS A 1 208 ? 1.858 -2.005 -7.429 1.00 98.69 208 HIS A N 1
ATOM 1619 C CA . HIS A 1 208 ? 0.700 -1.789 -8.305 1.00 98.69 208 HIS A CA 1
ATOM 1620 C C . HIS A 1 208 ? 0.586 -2.911 -9.346 1.00 98.69 208 HIS A C 1
ATOM 1622 O O . HIS A 1 208 ? -0.477 -3.507 -9.500 1.00 98.69 208 HIS A O 1
ATOM 1628 N N . TYR A 1 209 ? 1.693 -3.277 -9.996 1.00 98.69 209 TYR A N 1
ATOM 1629 C CA . TYR A 1 209 ? 1.736 -4.398 -10.932 1.00 98.69 209 TYR A CA 1
ATOM 1630 C C . TYR A 1 209 ? 1.305 -5.729 -10.291 1.00 98.69 209 TYR A C 1
ATOM 1632 O O . TYR A 1 209 ? 0.537 -6.472 -10.907 1.00 98.69 209 TYR A O 1
ATOM 1640 N N . PHE A 1 210 ? 1.744 -6.036 -9.064 1.00 98.69 210 PHE A N 1
ATOM 1641 C CA . PHE A 1 210 ? 1.363 -7.274 -8.370 1.00 98.69 210 PHE A CA 1
ATOM 1642 C C . PHE A 1 210 ? -0.133 -7.336 -8.067 1.00 98.69 210 PHE A C 1
ATOM 1644 O O . PHE A 1 210 ? -0.731 -8.398 -8.251 1.00 98.69 210 PHE A O 1
ATOM 1651 N N . VAL A 1 211 ? -0.738 -6.212 -7.669 1.00 98.75 211 VAL A N 1
ATOM 1652 C CA . VAL A 1 211 ? -2.188 -6.105 -7.443 1.00 98.75 211 VAL A CA 1
ATOM 1653 C C . VAL A 1 211 ? -2.948 -6.443 -8.727 1.00 98.75 211 VAL A C 1
ATOM 1655 O O . VAL A 1 211 ? -3.780 -7.353 -8.717 1.00 98.75 211 VAL A O 1
ATOM 1658 N N . VAL A 1 212 ? -2.592 -5.824 -9.861 1.00 98.69 212 VAL A N 1
ATOM 1659 C CA . VAL A 1 212 ? -3.246 -6.118 -11.152 1.00 98.69 212 VAL A CA 1
ATOM 1660 C C . VAL A 1 212 ? -3.068 -7.582 -11.546 1.00 98.69 212 VAL A C 1
ATOM 1662 O O . VAL A 1 212 ? -4.020 -8.245 -11.957 1.00 98.69 212 VAL A O 1
ATOM 1665 N N . CYS A 1 213 ? -1.859 -8.126 -11.408 1.00 98.44 213 CYS A N 1
ATOM 1666 C CA . CYS A 1 213 ? -1.579 -9.519 -11.757 1.00 98.44 213 CYS A CA 1
ATOM 1667 C C . CYS A 1 213 ? -2.401 -10.507 -10.919 1.00 98.44 213 CYS A C 1
ATOM 1669 O O . CYS A 1 213 ? -2.908 -11.492 -11.458 1.00 98.44 213 CYS A O 1
ATOM 1671 N N . ARG A 1 214 ? -2.570 -10.242 -9.616 1.00 98.00 214 ARG A N 1
ATOM 1672 C CA . ARG A 1 214 ? -3.401 -11.065 -8.725 1.00 98.00 214 ARG A CA 1
ATOM 1673 C C . ARG A 1 214 ? -4.876 -10.995 -9.109 1.00 98.00 214 ARG A C 1
ATOM 1675 O O . ARG A 1 214 ? -5.498 -12.042 -9.272 1.00 98.00 214 ARG A O 1
ATOM 1682 N N . ASN A 1 215 ? -5.412 -9.797 -9.330 1.00 98.44 215 ASN A N 1
ATOM 1683 C CA . ASN A 1 215 ? -6.828 -9.615 -9.665 1.00 98.44 215 ASN A CA 1
ATOM 1684 C C . ASN A 1 215 ? -7.195 -10.109 -11.069 1.00 98.44 215 ASN A C 1
ATOM 1686 O O . ASN A 1 215 ? -8.297 -10.605 -11.283 1.00 98.44 215 ASN A O 1
ATOM 1690 N N . THR A 1 216 ? -6.252 -10.075 -12.009 1.00 98.00 216 THR A N 1
ATOM 1691 C CA . THR A 1 216 ? -6.421 -10.651 -13.355 1.00 98.00 216 THR A CA 1
ATOM 1692 C C . THR A 1 216 ? -6.057 -12.136 -13.428 1.00 98.00 216 THR A C 1
ATOM 1694 O O . THR A 1 216 ? -5.998 -12.697 -14.520 1.00 98.00 216 THR A O 1
ATOM 1697 N N . ARG A 1 217 ? -5.794 -12.792 -12.286 1.00 96.00 217 ARG A N 1
ATOM 1698 C CA . ARG A 1 217 ? -5.439 -14.222 -12.192 1.00 96.00 217 ARG A CA 1
ATOM 1699 C C . ARG A 1 217 ? -4.291 -14.623 -13.126 1.00 96.00 217 ARG A C 1
ATOM 1701 O O . ARG A 1 217 ? -4.303 -15.695 -13.721 1.00 96.00 217 ARG A O 1
ATOM 1708 N N . GLY A 1 218 ? -3.298 -13.748 -13.263 1.00 93.25 218 GLY A N 1
ATOM 1709 C CA . GLY A 1 218 ? -2.120 -13.985 -14.093 1.00 93.25 218 GLY A CA 1
ATOM 1710 C C . GLY A 1 218 ? -2.233 -13.526 -15.549 1.00 93.25 218 GLY A C 1
ATOM 1711 O O . GLY A 1 218 ? -1.213 -13.498 -16.231 1.00 93.25 218 GLY A O 1
ATOM 1712 N N . VAL A 1 219 ? -3.415 -13.106 -16.027 1.00 96.75 219 VAL A N 1
ATOM 1713 C CA . VAL A 1 219 ? -3.599 -12.645 -17.421 1.00 96.75 219 VAL A CA 1
ATOM 1714 C C . VAL A 1 219 ? -2.751 -11.405 -17.717 1.00 96.75 219 VAL A C 1
ATOM 1716 O O . VAL A 1 219 ? -2.143 -11.310 -18.780 1.00 96.75 219 VAL A O 1
ATOM 1719 N N . TYR A 1 220 ? -2.646 -10.464 -16.772 1.00 97.00 220 TYR A N 1
ATOM 1720 C CA . TYR A 1 220 ? -1.790 -9.286 -16.947 1.00 97.00 220 TYR A CA 1
ATOM 1721 C C . TYR A 1 220 ? -0.290 -9.604 -16.811 1.00 97.00 220 TYR A C 1
ATOM 1723 O O . TYR A 1 220 ? 0.550 -8.860 -17.324 1.00 97.00 220 TYR A O 1
ATOM 1731 N N . GLY A 1 221 ? 0.073 -10.679 -16.116 1.00 97.00 221 GLY A N 1
ATOM 1732 C CA . GLY A 1 221 ? 1.454 -11.053 -15.826 1.00 97.00 221 GLY A CA 1
ATOM 1733 C C . GLY A 1 221 ? 1.586 -11.850 -14.529 1.00 97.00 221 GLY A C 1
ATOM 1734 O O . GLY A 1 221 ? 0.602 -12.126 -13.847 1.00 97.00 221 GLY A O 1
ATOM 1735 N N . HIS A 1 222 ? 2.815 -12.223 -14.174 1.00 97.00 222 HIS A N 1
ATOM 1736 C CA . HIS A 1 222 ? 3.082 -12.988 -12.957 1.00 97.00 222 HIS A CA 1
ATOM 1737 C C . HIS A 1 222 ? 3.361 -12.040 -11.772 1.00 97.00 222 HIS A C 1
ATOM 1739 O O . HIS A 1 222 ? 4.266 -11.215 -11.890 1.00 97.00 222 HIS A O 1
ATOM 1745 N N . PRO A 1 223 ? 2.649 -12.140 -10.627 1.00 96.75 223 PRO A N 1
ATOM 1746 C CA . PRO A 1 223 ? 2.792 -11.225 -9.487 1.00 96.75 223 PRO A CA 1
ATOM 1747 C C . PRO A 1 223 ? 4.084 -11.492 -8.690 1.00 96.75 223 PRO A C 1
ATOM 1749 O O . PRO A 1 223 ? 4.046 -11.984 -7.564 1.00 96.75 223 PRO A O 1
ATOM 1752 N N . SER A 1 224 ? 5.230 -11.200 -9.299 1.00 96.56 224 SER A N 1
ATOM 1753 C CA . SER A 1 224 ? 6.576 -11.353 -8.740 1.00 96.56 224 SER A CA 1
ATOM 1754 C C . SER A 1 224 ? 7.522 -10.327 -9.364 1.00 96.56 224 SER A C 1
ATOM 1756 O O . SER A 1 224 ? 7.243 -9.802 -10.447 1.00 96.56 224 SER A O 1
ATOM 1758 N N . GLU A 1 225 ? 8.661 -10.072 -8.722 1.00 95.25 225 GLU A N 1
ATOM 1759 C CA . GLU A 1 225 ? 9.688 -9.191 -9.288 1.00 95.25 225 GLU A CA 1
ATOM 1760 C C . GLU A 1 225 ? 10.194 -9.683 -10.648 1.00 95.25 225 GLU A C 1
ATOM 1762 O O . GLU A 1 225 ? 10.265 -8.891 -11.584 1.00 95.25 225 GLU A O 1
ATOM 1767 N N . ASP A 1 226 ? 10.456 -10.985 -10.790 1.00 95.75 226 ASP A N 1
ATOM 1768 C CA . ASP A 1 226 ? 10.855 -11.575 -12.073 1.00 95.75 226 ASP A CA 1
ATOM 1769 C C . ASP A 1 226 ? 9.785 -11.358 -13.152 1.00 95.75 226 ASP A C 1
ATOM 1771 O O . ASP A 1 226 ? 10.085 -10.893 -14.248 1.00 95.75 226 ASP A O 1
ATOM 1775 N N . GLY A 1 227 ? 8.511 -11.584 -12.818 1.00 96.94 227 GLY A N 1
ATOM 1776 C CA . GLY A 1 227 ? 7.390 -11.320 -13.722 1.00 96.94 227 GLY A CA 1
ATOM 1777 C C . GLY A 1 227 ? 7.329 -9.862 -14.185 1.00 96.94 227 GLY A C 1
ATOM 1778 O O . GLY A 1 227 ? 7.115 -9.596 -15.373 1.00 96.94 227 GLY A O 1
ATOM 1779 N N . TYR A 1 228 ? 7.583 -8.921 -13.272 1.00 97.25 228 TYR A N 1
ATOM 1780 C CA . TYR A 1 228 ? 7.667 -7.492 -13.574 1.00 97.25 228 TYR A CA 1
ATOM 1781 C C . TYR A 1 228 ? 8.824 -7.185 -14.533 1.00 97.25 228 TYR A C 1
ATOM 1783 O O . TYR A 1 228 ? 8.606 -6.578 -15.588 1.00 97.25 228 TYR A O 1
ATOM 1791 N N . TYR A 1 229 ? 10.038 -7.656 -14.221 1.00 96.50 229 TYR A N 1
ATOM 1792 C CA . TYR A 1 229 ? 11.213 -7.461 -15.073 1.00 96.50 229 TYR A CA 1
ATOM 1793 C C . TYR A 1 229 ? 11.025 -8.106 -16.443 1.00 96.50 229 TYR A C 1
ATOM 1795 O O . TYR A 1 229 ? 11.264 -7.466 -17.466 1.00 96.50 229 TYR A O 1
ATOM 1803 N N . LYS A 1 230 ? 10.533 -9.345 -16.498 1.00 96.62 230 LYS A N 1
ATOM 1804 C CA . LYS A 1 230 ? 10.269 -10.070 -17.742 1.00 96.62 230 LYS A CA 1
ATOM 1805 C C . LYS A 1 230 ? 9.266 -9.331 -18.615 1.00 96.62 230 LYS A C 1
ATOM 1807 O O . LYS A 1 230 ? 9.495 -9.203 -19.816 1.00 96.62 230 LYS A O 1
ATOM 1812 N N . LYS A 1 231 ? 8.183 -8.800 -18.038 1.00 96.69 231 LYS A N 1
ATOM 1813 C CA . LYS A 1 231 ? 7.186 -8.031 -18.794 1.00 96.69 231 LYS A CA 1
ATOM 1814 C C . LYS A 1 231 ? 7.791 -6.767 -19.407 1.00 96.69 231 LYS A C 1
ATOM 1816 O O . LYS A 1 231 ? 7.637 -6.550 -20.609 1.00 96.69 231 LYS A O 1
ATOM 1821 N N . LEU A 1 232 ? 8.508 -5.969 -18.612 1.00 96.06 232 LEU A N 1
ATOM 1822 C CA . LEU A 1 232 ? 9.142 -4.735 -19.088 1.00 96.06 232 LEU A CA 1
ATOM 1823 C C . LEU A 1 232 ? 10.232 -5.007 -20.125 1.00 96.06 232 LEU A C 1
ATOM 1825 O O . LEU A 1 232 ? 10.230 -4.403 -21.193 1.00 96.06 232 LEU A O 1
ATOM 1829 N N . THR A 1 233 ? 11.133 -5.948 -19.848 1.00 94.19 233 THR A N 1
ATOM 1830 C CA . THR A 1 233 ? 12.239 -6.289 -20.754 1.00 94.19 233 THR A CA 1
ATOM 1831 C C . THR A 1 233 ? 11.741 -6.898 -22.061 1.00 94.19 233 THR A C 1
ATOM 1833 O O . THR A 1 233 ? 12.299 -6.597 -23.112 1.00 94.19 233 THR A O 1
ATOM 1836 N N . THR A 1 234 ? 10.667 -7.695 -22.039 1.00 95.31 234 THR A N 1
ATOM 1837 C CA . THR A 1 234 ? 10.043 -8.236 -23.259 1.00 95.31 234 THR A CA 1
ATOM 1838 C C . THR A 1 234 ? 9.450 -7.121 -24.117 1.00 95.31 234 THR A C 1
ATOM 1840 O O . THR A 1 234 ? 9.717 -7.065 -25.318 1.00 95.31 234 THR A O 1
ATOM 1843 N N . ALA A 1 235 ? 8.692 -6.199 -23.513 1.00 95.25 235 ALA A N 1
ATOM 1844 C CA . ALA A 1 235 ? 8.134 -5.051 -24.226 1.00 95.25 235 ALA A CA 1
ATOM 1845 C C . ALA A 1 235 ? 9.241 -4.145 -24.788 1.00 95.25 235 ALA A C 1
ATOM 1847 O O . ALA A 1 235 ? 9.208 -3.787 -25.964 1.00 95.25 235 ALA A O 1
ATOM 1848 N N . PHE A 1 236 ? 10.263 -3.852 -23.980 1.00 91.62 236 PHE A N 1
ATOM 1849 C CA . PHE A 1 236 ? 11.416 -3.060 -24.395 1.00 91.62 236 PHE A CA 1
ATOM 1850 C C . PHE A 1 236 ? 12.166 -3.707 -25.563 1.00 91.62 236 PHE A C 1
ATOM 1852 O O . PHE A 1 236 ? 12.404 -3.045 -26.567 1.00 91.62 236 PHE A O 1
ATOM 1859 N N . LYS A 1 237 ? 12.481 -5.009 -25.490 1.00 90.75 237 LYS A N 1
ATOM 1860 C CA . LYS A 1 237 ? 13.139 -5.745 -26.584 1.00 90.75 237 LYS A CA 1
ATOM 1861 C C . LYS A 1 237 ? 12.313 -5.709 -27.872 1.00 90.75 237 LYS A C 1
ATOM 1863 O O . LYS A 1 237 ? 12.894 -5.556 -28.942 1.00 90.75 237 LYS A O 1
ATOM 1868 N N . LYS A 1 238 ? 10.981 -5.799 -27.773 1.00 92.62 238 LYS A N 1
ATOM 1869 C CA . LYS A 1 238 ? 10.075 -5.701 -28.928 1.00 92.62 238 LYS A CA 1
ATOM 1870 C C . LYS A 1 238 ? 10.101 -4.311 -29.571 1.00 92.62 238 LYS A C 1
ATOM 1872 O O . LYS A 1 238 ? 10.165 -4.231 -30.790 1.00 92.62 238 LYS A O 1
ATOM 1877 N N . ILE A 1 239 ? 10.079 -3.243 -28.769 1.00 90.00 239 ILE A N 1
ATOM 1878 C CA . ILE A 1 239 ? 10.140 -1.852 -29.258 1.00 90.00 239 ILE A CA 1
ATOM 1879 C C . ILE A 1 239 ? 11.517 -1.539 -29.852 1.00 90.00 239 ILE A C 1
ATOM 1881 O O . ILE A 1 239 ? 11.616 -0.955 -30.925 1.00 90.00 239 ILE A O 1
ATOM 1885 N N . ARG A 1 240 ? 12.585 -1.946 -29.161 1.00 88.00 240 ARG A N 1
ATOM 1886 C CA . ARG A 1 240 ? 13.973 -1.730 -29.583 1.00 88.00 240 ARG A CA 1
ATOM 1887 C C . ARG A 1 240 ? 14.311 -2.492 -30.873 1.00 88.00 240 ARG A C 1
ATOM 1889 O O . ARG A 1 240 ? 15.099 -2.009 -31.679 1.00 88.00 240 ARG A O 1
ATOM 1896 N N . GLY A 1 241 ? 13.740 -3.683 -31.064 1.00 87.19 241 GLY A N 1
ATOM 1897 C CA . GLY A 1 241 ? 14.057 -4.562 -32.189 1.00 87.19 241 GLY A CA 1
ATOM 1898 C C . GLY A 1 241 ? 15.427 -5.232 -32.041 1.00 87.19 241 GLY A C 1
ATOM 1899 O O . GLY A 1 241 ? 15.879 -5.504 -30.924 1.00 87.19 241 GLY A O 1
ATOM 1900 N N . SER A 1 242 ? 16.089 -5.525 -33.163 1.00 86.31 242 SER A N 1
ATOM 1901 C CA . SER A 1 242 ? 17.420 -6.155 -33.216 1.00 86.31 242 SER A CA 1
ATOM 1902 C C . SER A 1 242 ? 18.572 -5.175 -32.987 1.00 86.31 242 SER A C 1
ATOM 1904 O O . SER A 1 242 ? 19.629 -5.581 -32.505 1.00 86.31 242 SER A O 1
ATOM 1906 N N . ASN A 1 243 ? 18.371 -3.894 -33.298 1.00 85.56 243 ASN A N 1
ATOM 1907 C CA . ASN A 1 243 ? 19.429 -2.892 -33.251 1.00 85.56 243 ASN A CA 1
ATOM 1908 C C . ASN A 1 243 ? 19.702 -2.460 -31.805 1.00 85.56 243 ASN A C 1
ATOM 1910 O O . ASN A 1 243 ? 18.792 -2.139 -31.041 1.00 85.56 243 ASN A O 1
ATOM 1914 N N . PHE A 1 244 ? 20.974 -2.465 -31.409 1.00 82.50 244 PHE A N 1
ATOM 1915 C CA . PHE A 1 244 ? 21.396 -2.041 -30.068 1.00 82.50 244 PHE A CA 1
ATOM 1916 C C . PHE A 1 244 ? 21.547 -0.521 -29.947 1.00 82.50 244 PHE A C 1
ATOM 1918 O O . PHE A 1 244 ? 21.595 -0.000 -28.836 1.00 82.50 244 PHE A O 1
ATOM 1925 N N . THR A 1 245 ? 21.564 0.179 -31.076 1.00 82.81 245 THR A N 1
ATOM 1926 C CA . THR A 1 245 ? 21.583 1.635 -31.203 1.00 82.81 245 THR A CA 1
ATOM 1927 C C . THR A 1 245 ? 20.575 2.026 -32.281 1.00 82.81 245 THR A C 1
ATOM 1929 O O . THR A 1 245 ? 20.435 1.325 -33.284 1.00 82.81 245 THR A O 1
ATOM 1932 N N . ASN A 1 246 ? 19.806 3.092 -32.059 1.00 74.38 246 ASN A N 1
ATOM 1933 C CA . ASN A 1 246 ? 18.776 3.516 -33.011 1.00 74.38 246 ASN A CA 1
ATOM 1934 C C . ASN A 1 246 ? 18.622 5.042 -32.991 1.00 74.38 246 ASN A C 1
ATOM 1936 O O . ASN A 1 246 ? 18.175 5.612 -31.995 1.00 74.38 246 ASN A O 1
ATOM 1940 N N . GLY A 1 247 ? 19.032 5.709 -34.072 1.00 81.50 247 GLY A N 1
ATOM 1941 C CA . GLY A 1 247 ? 19.133 7.169 -34.117 1.00 81.50 247 GLY A CA 1
ATOM 1942 C C . GLY A 1 247 ? 20.023 7.705 -32.990 1.00 81.50 247 GLY A C 1
ATOM 1943 O O . GLY A 1 247 ? 21.163 7.274 -32.836 1.00 81.50 247 GLY A O 1
ATOM 1944 N N . ASN A 1 248 ? 19.471 8.598 -32.166 1.00 81.31 248 ASN A N 1
ATOM 1945 C CA . ASN A 1 248 ? 20.167 9.192 -31.016 1.00 81.31 248 ASN A CA 1
ATOM 1946 C C . ASN A 1 248 ? 20.236 8.269 -29.782 1.00 81.31 248 ASN A C 1
ATOM 1948 O O . A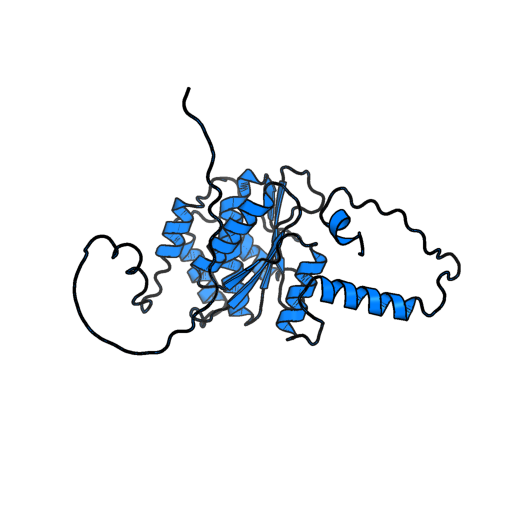SN A 1 248 ? 20.871 8.623 -28.788 1.00 81.31 248 ASN A O 1
ATOM 1952 N N . TYR A 1 249 ? 19.580 7.103 -29.801 1.00 81.44 249 TYR A N 1
ATOM 1953 C CA . TYR A 1 249 ? 19.660 6.147 -28.698 1.00 81.44 249 TYR A CA 1
ATOM 1954 C C . TYR A 1 249 ? 20.994 5.397 -28.722 1.00 81.44 249 TYR A C 1
ATOM 1956 O O . TYR A 1 249 ? 21.291 4.654 -29.664 1.00 81.44 249 TYR A O 1
ATOM 1964 N N . THR A 1 250 ? 21.749 5.523 -27.631 1.00 83.12 250 THR A N 1
ATOM 1965 C CA . THR A 1 250 ? 22.890 4.658 -27.320 1.00 83.12 250 THR A CA 1
ATOM 1966 C C . THR A 1 250 ? 22.546 3.774 -26.125 1.00 83.12 250 THR A C 1
ATOM 1968 O O . THR A 1 250 ? 21.810 4.173 -25.225 1.00 83.12 250 THR A O 1
ATOM 1971 N N . ASN A 1 251 ? 23.082 2.557 -26.089 1.00 84.62 251 ASN A N 1
ATOM 1972 C CA . ASN A 1 251 ? 22.846 1.590 -25.012 1.00 84.62 251 ASN A CA 1
ATOM 1973 C C . ASN A 1 251 ? 23.629 1.901 -23.719 1.00 84.62 251 ASN A C 1
ATOM 1975 O O . ASN A 1 251 ? 23.980 0.989 -22.971 1.00 84.62 251 ASN A O 1
ATOM 1979 N N . ARG A 1 252 ? 23.927 3.177 -23.460 1.00 86.75 252 ARG A N 1
ATOM 1980 C CA . ARG A 1 252 ? 24.605 3.652 -22.254 1.00 86.75 252 ARG A CA 1
ATOM 1981 C C . ARG A 1 252 ? 23.688 4.628 -21.532 1.00 86.75 252 ARG A C 1
ATOM 1983 O O . ARG A 1 252 ? 23.246 5.611 -22.114 1.00 86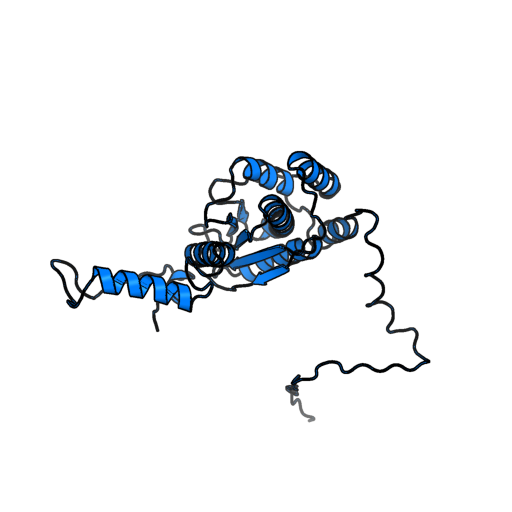.75 252 ARG A O 1
ATOM 1990 N N . LEU A 1 253 ? 23.423 4.349 -20.261 1.00 87.50 253 LEU A N 1
ATOM 1991 C CA . LEU A 1 253 ? 22.596 5.182 -19.398 1.00 87.50 253 LEU A CA 1
ATOM 1992 C C . LEU A 1 253 ? 23.302 5.338 -18.052 1.00 87.50 253 LEU A C 1
ATOM 1994 O O . LEU A 1 253 ? 23.626 4.342 -17.408 1.00 87.50 253 LEU A O 1
ATOM 1998 N N . ALA A 1 254 ? 23.525 6.579 -17.629 1.00 89.94 254 ALA A N 1
ATOM 1999 C CA . ALA A 1 254 ? 23.852 6.873 -16.241 1.00 89.94 254 ALA A CA 1
ATOM 2000 C C . ALA A 1 254 ? 22.537 6.972 -15.459 1.00 89.94 254 ALA A C 1
ATOM 2002 O O . ALA A 1 254 ? 21.643 7.724 -15.847 1.00 89.94 254 ALA A O 1
ATOM 2003 N N . TYR A 1 255 ? 22.405 6.188 -14.392 1.00 89.25 255 TYR A N 1
ATOM 2004 C CA . TYR A 1 255 ? 21.189 6.116 -13.588 1.00 89.25 255 TYR A CA 1
ATOM 2005 C C . TYR A 1 255 ? 21.499 6.475 -12.137 1.00 89.25 255 TYR A C 1
ATOM 2007 O O . TYR A 1 255 ? 22.204 5.739 -11.447 1.00 89.25 255 TYR A O 1
ATOM 2015 N N . ASP A 1 256 ? 20.953 7.601 -11.682 1.00 93.38 256 ASP A N 1
ATOM 2016 C CA . ASP A 1 256 ? 20.901 7.946 -10.266 1.00 93.38 256 ASP A CA 1
ATOM 2017 C C . ASP A 1 256 ? 19.639 7.332 -9.645 1.00 93.38 256 ASP A C 1
ATOM 2019 O O . ASP A 1 256 ? 18.512 7.736 -9.932 1.00 93.38 256 ASP A O 1
ATOM 2023 N N . GLY A 1 257 ? 19.832 6.322 -8.797 1.00 92.38 257 GLY A N 1
ATOM 2024 C CA . GLY A 1 257 ? 18.752 5.658 -8.072 1.00 92.38 257 GLY A CA 1
ATOM 2025 C C . GLY A 1 257 ? 18.345 6.352 -6.766 1.00 92.38 257 GLY A C 1
ATOM 2026 O O . GLY A 1 257 ? 17.608 5.744 -5.982 1.00 92.38 257 GLY A O 1
ATOM 2027 N N . ALA A 1 258 ? 18.848 7.564 -6.497 1.00 93.56 258 ALA A N 1
ATOM 2028 C CA . ALA A 1 258 ? 18.567 8.395 -5.323 1.00 93.56 258 ALA A CA 1
ATOM 2029 C C . ALA A 1 258 ? 18.802 7.688 -3.973 1.00 93.56 258 ALA A C 1
ATOM 2031 O O . ALA A 1 258 ? 18.113 7.964 -2.991 1.00 93.56 258 ALA A O 1
ATOM 2032 N N . ASN A 1 259 ? 19.722 6.713 -3.932 1.00 92.69 259 ASN A N 1
ATOM 2033 C CA . ASN A 1 259 ? 19.939 5.797 -2.798 1.00 92.69 259 ASN A CA 1
ATOM 2034 C C . ASN A 1 259 ? 18.660 5.086 -2.296 1.00 92.69 259 ASN A C 1
ATOM 2036 O O . ASN A 1 259 ? 18.611 4.576 -1.177 1.00 92.69 259 ASN A O 1
ATOM 2040 N N . GLY A 1 260 ? 17.609 5.055 -3.117 1.00 92.31 260 GLY A N 1
ATOM 2041 C CA . GLY A 1 260 ? 16.317 4.482 -2.771 1.00 92.31 260 GLY A CA 1
ATOM 2042 C C . GLY A 1 260 ? 16.158 3.048 -3.261 1.00 92.31 260 GLY A C 1
ATOM 2043 O O . GLY A 1 260 ? 17.044 2.449 -3.874 1.00 92.31 260 GLY A O 1
ATOM 2044 N N . VAL A 1 261 ? 14.954 2.504 -3.073 1.00 93.56 261 VAL A N 1
ATOM 2045 C CA . VAL A 1 261 ? 14.593 1.171 -3.582 1.00 93.56 261 VAL A CA 1
ATOM 2046 C C . VAL A 1 261 ? 14.826 1.033 -5.094 1.00 93.56 261 VAL A C 1
ATOM 2048 O O . VAL A 1 261 ? 15.216 -0.035 -5.560 1.00 93.56 261 VAL A O 1
ATOM 2051 N N . GLY A 1 262 ? 14.670 2.119 -5.857 1.00 92.00 262 GLY A N 1
ATOM 2052 C CA . GLY A 1 262 ? 14.932 2.148 -7.295 1.00 92.00 262 GLY A CA 1
ATOM 2053 C C . GLY A 1 262 ? 16.388 1.862 -7.669 1.00 92.00 262 GLY A C 1
ATOM 2054 O O . GLY A 1 262 ? 16.615 1.273 -8.721 1.00 92.00 262 GLY A O 1
ATOM 2055 N N . ALA A 1 263 ? 17.366 2.203 -6.822 1.00 91.12 263 ALA A N 1
ATOM 2056 C CA . ALA A 1 263 ? 18.766 1.835 -7.040 1.00 91.12 263 ALA A CA 1
ATOM 2057 C C . ALA A 1 263 ? 18.939 0.310 -6.995 1.00 91.12 263 ALA A C 1
ATOM 2059 O O . ALA A 1 263 ? 19.518 -0.284 -7.899 1.00 91.12 263 ALA A O 1
ATOM 2060 N N . LYS A 1 264 ? 18.343 -0.335 -5.984 1.00 88.44 264 LYS A N 1
ATOM 2061 C CA . LYS A 1 264 ? 18.406 -1.791 -5.794 1.00 88.44 264 LYS A CA 1
ATOM 2062 C C . LYS A 1 264 ? 17.669 -2.569 -6.887 1.00 88.44 264 LYS A C 1
ATOM 2064 O O . LYS A 1 264 ? 18.095 -3.657 -7.244 1.00 88.44 264 LYS A O 1
ATOM 2069 N N . LYS A 1 265 ? 16.544 -2.043 -7.383 1.00 90.19 265 LYS A N 1
ATOM 2070 C CA . LYS A 1 265 ? 15.704 -2.716 -8.394 1.00 90.19 265 LYS A CA 1
ATOM 2071 C C . LYS A 1 265 ? 16.086 -2.375 -9.839 1.00 90.19 265 LYS A C 1
ATOM 2073 O O . LYS A 1 265 ? 15.723 -3.110 -10.748 1.00 90.19 265 LYS A O 1
ATOM 2078 N N . GLY A 1 266 ? 16.780 -1.256 -10.053 1.00 78.56 266 GLY A N 1
ATOM 2079 C CA . GLY A 1 266 ? 17.260 -0.815 -11.367 1.00 78.56 266 GLY A CA 1
ATOM 2080 C C . GLY A 1 266 ? 18.561 -1.488 -11.805 1.00 78.56 266 GLY A C 1
ATOM 2081 O O . GLY A 1 266 ? 18.879 -1.486 -12.991 1.00 78.56 266 GLY A O 1
ATOM 2082 N N . GLN A 1 267 ? 19.293 -2.094 -10.868 1.00 70.62 267 GLN A N 1
ATOM 2083 C CA . GLN A 1 267 ? 20.395 -3.002 -11.168 1.00 70.62 267 GLN A CA 1
ATOM 2084 C C . GLN A 1 267 ? 19.796 -4.311 -11.697 1.00 70.62 267 GLN A C 1
ATOM 2086 O O . GLN A 1 267 ? 19.436 -5.201 -10.930 1.00 70.62 267 GLN A O 1
ATOM 2091 N N . VAL A 1 268 ? 19.588 -4.382 -13.012 1.00 56.56 268 VAL A N 1
ATOM 2092 C CA . VAL A 1 268 ? 19.193 -5.627 -13.681 1.00 56.56 268 VAL A CA 1
ATOM 2093 C C . VAL A 1 268 ? 20.339 -6.632 -13.483 1.00 56.56 268 VAL A C 1
ATOM 2095 O O . VAL A 1 268 ? 21.481 -6.244 -13.739 1.00 56.56 268 VAL A O 1
ATOM 2098 N N . PRO A 1 269 ? 20.079 -7.858 -12.992 1.00 46.59 269 PRO A N 1
ATOM 2099 C CA . PRO A 1 269 ? 21.103 -8.899 -12.928 1.00 46.59 269 PRO A CA 1
ATOM 2100 C C . PRO A 1 269 ? 21.636 -9.279 -14.314 1.00 46.59 269 PRO A C 1
ATOM 2102 O O . PRO A 1 269 ? 20.873 -9.171 -15.306 1.00 46.59 269 PRO A O 1
#

Organism: NCBI:txid1586481